Protein AF-A0AAW1IIR1-F1 (afdb_monomer_lite)

Secondary structure (DSSP, 8-state):
--EEEGGG-TTEEEEEEEETTEEEEEEEEE-SSS-EEEEEEE-TTTSEEEETTEEE-HHHHHHHHHHS-PPTTEEEEE-TTS-EEEEETTEE----TT----GGGGT---TT-HHHHHHHHHHHHHHHHHHHHHHHHHHHHHHHHHHHHHHHHHHHHHHHHHHHHHHHHHHHHHHHHHHHHHHHHHHHHHHHHHHHHHHHHHHHHHHHHHHHHHHHHHHHHHHHHHHHHHHHHHHHHHHHHHHHHHHHHHHHHHHHHHHHHHHHHHHHHHHHHHHHHHHHHHHHHHHHHHHHHHHHHHHHHHHHHHHHGGGS--

Foldseek 3Di:
DAEAELQVVQQWWWKWDQDPNDTKIWIWGDDDQPDTHTPDIDDQVVYWYHQQNDTQHPVNVVVVVVVPPDDPQKIWIAGSQQFIAIQGPPGGDDGPPPRRDDCVVVVDDDPPDPVVVVVVVVVVVVVVVVVVVVVVVVVVVVVVVVVVVVVVVVVVVVVVVVVVVVVVVVVVVVVVVVVVVVVVVVVVVVVVVVVVVVVVVVVVVVVVVVVVVVVVVVVVVVVVVVVVVVVVVVVVVVVVVVVVVVVVVVVVVVVVVVVVVVVVVVVVVVVVVVVVVVVVVVVVVVVVVVVVVVVVVVVVVVVVVVVVVVVPDD

Organism: Saponaria officinalis (NCBI:txid3572)

Radius of gyration: 105.87 Å; chains: 1; bounding box: 205×53×266 Å

Structure (mmCIF, N/CA/C/O backbone):
data_AF-A0AAW1IIR1-F1
#
_entry.id   AF-A0AAW1IIR1-F1
#
loop_
_atom_site.group_PDB
_atom_site.id
_atom_site.type_symbol
_atom_site.label_atom_id
_atom_site.label_alt_id
_atom_site.label_comp_id
_atom_site.label_asym_id
_atom_site.label_entity_id
_atom_site.label_seq_id
_atom_site.pdbx_PDB_ins_code
_atom_site.Cartn_x
_atom_site.Cartn_y
_atom_site.Cartn_z
_atom_site.occupancy
_atom_site.B_iso_or_equiv
_atom_site.auth_seq_id
_atom_site.auth_comp_id
_atom_site.auth_asym_id
_atom_site.auth_atom_id
_atom_site.pdbx_PDB_model_num
ATOM 1 N N . MET A 1 1 ? -76.678 -38.747 106.255 1.00 73.38 1 MET A N 1
ATOM 2 C CA . MET A 1 1 ? -75.651 -37.736 105.967 1.00 73.38 1 MET A CA 1
ATOM 3 C C . MET A 1 1 ? -76.345 -36.568 105.307 1.00 73.38 1 MET A C 1
ATOM 5 O O . MET A 1 1 ? -76.784 -36.700 104.170 1.00 73.38 1 MET A O 1
ATOM 9 N N . VAL A 1 2 ? -76.564 -35.497 106.061 1.00 81.19 2 VAL A N 1
ATOM 10 C CA . VAL A 1 2 ? -77.221 -34.283 105.568 1.00 81.19 2 VAL A CA 1
ATOM 11 C C . VAL A 1 2 ? -76.141 -33.310 105.091 1.00 81.19 2 VAL A C 1
ATOM 13 O O . VAL A 1 2 ? -75.069 -33.240 105.689 1.00 81.19 2 VAL A O 1
ATOM 16 N N . VAL A 1 3 ? -76.389 -32.603 103.989 1.00 82.44 3 VAL A N 1
ATOM 17 C CA . VAL A 1 3 ? -75.506 -31.545 103.477 1.00 82.44 3 VAL A CA 1
ATOM 18 C C . VAL A 1 3 ? -76.192 -30.209 103.720 1.00 82.44 3 VAL A C 1
ATOM 20 O O . VAL A 1 3 ? -77.368 -30.061 103.397 1.00 82.44 3 VAL A O 1
ATOM 23 N N . TYR A 1 4 ? -75.465 -29.261 104.297 1.00 78.75 4 TYR A N 1
ATOM 24 C CA . TYR A 1 4 ? -75.960 -27.934 104.632 1.00 78.75 4 TYR A CA 1
ATOM 25 C C . TYR A 1 4 ? -75.153 -26.881 103.887 1.00 78.75 4 TYR A C 1
ATOM 27 O O . TYR A 1 4 ? -73.972 -26.713 104.180 1.00 78.75 4 TYR A O 1
ATOM 35 N N . ASN A 1 5 ? -75.783 -26.165 102.961 1.00 81.94 5 ASN A N 1
ATOM 36 C CA . ASN A 1 5 ? -75.164 -25.047 102.254 1.00 81.94 5 ASN A CA 1
ATOM 37 C C . ASN A 1 5 ? -75.525 -23.746 102.974 1.00 81.94 5 ASN A C 1
ATOM 39 O O . ASN A 1 5 ? -76.677 -23.317 102.935 1.00 81.94 5 ASN A O 1
ATOM 43 N N . LEU A 1 6 ? -74.568 -23.117 103.660 1.00 76.06 6 LEU A N 1
ATOM 44 C CA . LEU A 1 6 ? -74.842 -21.851 104.352 1.00 76.06 6 LEU A CA 1
ATOM 45 C C . LEU A 1 6 ? -75.095 -20.700 103.372 1.00 76.06 6 LEU A C 1
ATOM 47 O O . LEU A 1 6 ? -75.817 -19.771 103.714 1.00 76.06 6 LEU A O 1
ATOM 51 N N . ASP A 1 7 ? -74.543 -20.765 102.161 1.00 75.50 7 ASP A N 1
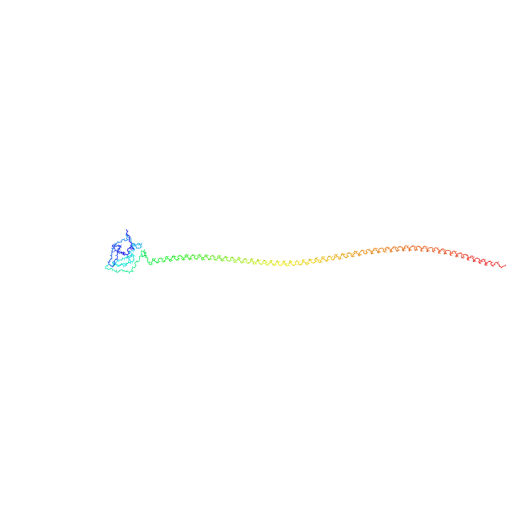ATOM 52 C CA . ASP A 1 7 ? -74.763 -19.779 101.099 1.00 75.50 7 ASP A CA 1
ATOM 53 C C . ASP A 1 7 ? -76.204 -19.762 100.563 1.00 75.50 7 ASP A C 1
ATOM 55 O O . ASP A 1 7 ? -76.665 -18.725 100.090 1.00 75.50 7 ASP A O 1
ATOM 59 N N . GLU A 1 8 ? -76.952 -20.858 100.713 1.00 79.62 8 GLU A N 1
ATOM 60 C CA . GLU A 1 8 ? -78.385 -20.912 100.385 1.00 79.62 8 GLU A CA 1
ATOM 61 C C . GLU A 1 8 ? -79.261 -20.300 101.496 1.00 79.62 8 GLU A C 1
ATOM 63 O O . GLU A 1 8 ? -80.425 -19.970 101.267 1.00 79.62 8 GLU A O 1
ATOM 68 N N . THR A 1 9 ? -78.707 -20.119 102.700 1.00 76.69 9 THR A N 1
ATOM 69 C CA . THR A 1 9 ? -79.402 -19.576 103.876 1.00 76.69 9 THR A CA 1
ATOM 70 C C . THR A 1 9 ? -78.529 -18.533 104.592 1.00 76.69 9 THR A C 1
ATOM 72 O O . THR A 1 9 ? -78.028 -18.797 105.688 1.00 76.69 9 THR A O 1
ATOM 75 N N . PRO A 1 10 ? -78.334 -17.338 104.005 1.00 70.25 10 PRO A N 1
ATOM 76 C CA . PRO A 1 10 ? -77.346 -16.356 104.467 1.00 70.25 10 PRO A CA 1
ATOM 77 C C . PRO A 1 10 ? -77.616 -15.792 105.869 1.00 70.25 10 PRO A C 1
ATOM 79 O O . PRO A 1 10 ? -76.704 -15.290 106.525 1.00 70.25 10 PRO A O 1
ATOM 82 N N . ASP A 1 11 ? -78.853 -15.904 106.342 1.00 73.06 11 ASP A N 1
ATOM 83 C CA . ASP A 1 11 ? -79.289 -15.447 107.664 1.00 73.06 11 ASP A CA 1
ATOM 84 C C . ASP A 1 11 ? -79.112 -16.517 108.760 1.00 73.06 11 ASP A C 1
ATOM 86 O O . ASP A 1 11 ? -79.406 -16.286 109.936 1.00 73.06 11 ASP A O 1
ATOM 90 N N . VAL A 1 12 ? -78.636 -17.710 108.385 1.00 78.62 12 VAL A N 1
ATOM 91 C CA . VAL A 1 12 ? -78.307 -18.786 109.320 1.00 78.62 12 VAL A CA 1
ATOM 92 C C . VAL A 1 12 ? -76.858 -18.648 109.753 1.00 78.62 12 VAL A C 1
ATOM 94 O O . VAL A 1 12 ? -75.929 -18.588 108.947 1.00 78.62 12 VAL A O 1
ATOM 97 N N . PHE A 1 13 ? -76.668 -18.658 111.064 1.00 78.44 13 PHE A N 1
ATOM 98 C CA . PHE A 1 13 ? -75.362 -18.638 111.687 1.00 78.44 13 PHE A CA 1
ATOM 99 C C . PHE A 1 13 ? -75.029 -20.009 112.239 1.00 78.44 13 PHE A C 1
ATOM 101 O O . PHE A 1 13 ? -75.888 -20.688 112.803 1.00 78.44 13 PHE A O 1
ATOM 108 N N . ILE A 1 14 ? -73.759 -20.378 112.148 1.00 79.00 14 ILE A N 1
ATOM 109 C CA . ILE A 1 14 ? -73.226 -21.547 112.827 1.00 79.00 14 ILE A CA 1
ATOM 110 C C . ILE A 1 14 ? -72.405 -21.112 114.035 1.00 79.00 14 ILE A C 1
ATOM 112 O O . ILE A 1 14 ? -71.596 -20.186 113.954 1.00 79.00 14 ILE A O 1
ATOM 116 N N . THR A 1 15 ? -72.608 -21.789 115.161 1.00 76.81 15 THR A N 1
ATOM 117 C CA . THR A 1 15 ? -71.782 -21.625 116.355 1.00 76.81 15 THR A CA 1
ATOM 118 C C . THR A 1 15 ? -71.252 -22.973 116.830 1.00 76.81 15 THR A C 1
ATOM 120 O O . THR A 1 15 ? -72.019 -23.929 116.951 1.00 76.81 15 THR A O 1
ATOM 123 N N . PRO A 1 16 ? -69.956 -23.083 117.154 1.00 76.44 16 PRO A N 1
ATOM 124 C CA . PRO A 1 16 ? -69.454 -24.200 117.939 1.00 76.44 16 PRO A CA 1
ATOM 125 C C . PRO A 1 16 ? -69.940 -24.088 119.390 1.00 76.44 16 PRO A C 1
ATOM 127 O O . PRO A 1 16 ? -69.952 -23.008 119.982 1.00 76.44 16 PRO A O 1
ATOM 130 N N . ILE A 1 17 ? -70.301 -25.218 119.982 1.00 72.06 17 ILE A N 1
ATOM 131 C CA . ILE A 1 17 ? -70.654 -25.356 121.392 1.00 72.06 17 ILE A CA 1
ATOM 132 C C . ILE A 1 17 ? -69.886 -26.546 121.952 1.00 72.06 17 ILE A C 1
ATOM 134 O O . ILE A 1 17 ? -69.915 -27.637 121.388 1.00 72.06 17 ILE A O 1
ATOM 138 N N . TYR A 1 18 ? -69.194 -26.340 123.070 1.00 73.12 18 TYR A N 1
ATOM 139 C CA . TYR A 1 18 ? -68.451 -27.402 123.740 1.00 73.12 18 TYR A CA 1
ATOM 140 C C . TYR A 1 18 ? -69.280 -27.979 124.890 1.00 73.12 18 TYR A C 1
ATOM 142 O O . TYR A 1 18 ? -69.490 -27.318 125.909 1.00 73.12 18 TYR A O 1
ATOM 150 N N . MET A 1 19 ? -69.778 -29.202 124.721 1.00 72.12 19 MET A N 1
ATOM 151 C CA . MET A 1 19 ? -70.584 -29.921 125.712 1.00 72.12 19 MET A CA 1
ATOM 152 C C . MET A 1 19 ? -70.119 -31.374 125.796 1.00 72.12 19 MET A C 1
ATOM 154 O O . MET A 1 19 ? -69.759 -31.969 124.789 1.00 72.12 19 MET A O 1
ATOM 158 N N . ASN A 1 20 ? -70.124 -31.960 126.998 1.00 76.62 20 ASN A N 1
ATOM 159 C CA . ASN A 1 20 ? -69.740 -33.363 127.228 1.00 76.62 20 ASN A CA 1
ATOM 160 C C . ASN A 1 20 ? -68.370 -33.753 126.634 1.00 76.62 20 ASN A C 1
ATOM 162 O O . ASN A 1 20 ? -68.203 -34.853 126.119 1.00 76.62 20 ASN A O 1
ATOM 166 N N . ASN A 1 21 ? -67.383 -32.855 126.727 1.00 76.69 21 ASN A N 1
ATOM 167 C CA . ASN A 1 21 ? -66.041 -33.026 126.157 1.00 76.69 21 ASN A CA 1
ATOM 168 C C . ASN A 1 21 ? -65.966 -33.109 124.618 1.00 76.69 21 ASN A C 1
ATOM 170 O O . ASN A 1 21 ? -64.926 -33.480 124.074 1.00 76.69 21 ASN A O 1
ATOM 174 N N . GLU A 1 22 ? -67.022 -32.711 123.906 1.00 74.50 22 GLU A N 1
ATOM 175 C CA . GLU A 1 22 ? -67.054 -32.685 122.445 1.00 74.50 22 GLU A CA 1
ATOM 176 C C . GLU A 1 22 ? -67.580 -31.348 121.898 1.00 74.50 22 GLU A C 1
ATOM 178 O O . GLU A 1 22 ? -68.341 -30.630 122.551 1.00 74.50 22 GLU A O 1
ATOM 183 N N . PHE A 1 23 ? -67.163 -31.007 120.673 1.00 72.00 23 PHE A N 1
ATOM 184 C CA . PHE A 1 23 ? -67.728 -29.884 119.925 1.00 72.00 23 PHE A CA 1
ATOM 185 C C . PHE A 1 23 ? -68.967 -30.332 119.157 1.00 72.00 23 PHE A C 1
ATOM 187 O O . PHE A 1 23 ? -68.874 -31.168 118.259 1.00 72.00 23 PHE A O 1
ATOM 194 N N . VAL A 1 24 ? -70.095 -29.706 119.470 1.00 74.38 24 VAL A N 1
ATOM 195 C CA . VAL A 1 24 ? -71.348 -29.785 118.721 1.00 74.38 24 VAL A CA 1
ATOM 196 C C . VAL A 1 24 ? -71.568 -28.440 118.045 1.00 74.38 24 VAL A C 1
ATOM 198 O O . VAL A 1 24 ? -71.294 -27.401 118.641 1.00 74.38 24 VAL A O 1
ATOM 201 N N . TYR A 1 25 ? -72.048 -28.432 116.806 1.00 78.69 25 TYR A N 1
ATOM 202 C CA . TYR A 1 25 ? -72.302 -27.186 116.091 1.00 78.69 25 TYR A CA 1
ATOM 203 C C . TYR A 1 25 ? -73.793 -26.913 116.086 1.00 78.69 25 TYR A C 1
ATOM 205 O O . TYR A 1 25 ? -74.587 -27.782 115.745 1.00 78.69 25 TYR A O 1
ATOM 213 N N . GLU A 1 26 ? -74.194 -25.717 116.479 1.00 78.69 26 GLU A N 1
ATOM 214 C CA . GLU A 1 26 ? -75.587 -25.302 116.401 1.00 78.69 26 GLU A CA 1
ATOM 215 C C . GLU A 1 26 ? -75.771 -24.326 115.250 1.00 78.69 26 GLU A C 1
ATOM 217 O O . GLU A 1 26 ? -74.960 -23.425 115.040 1.00 78.69 26 GLU A O 1
ATOM 222 N N . MET A 1 27 ? -76.866 -24.516 114.522 1.00 79.81 27 MET A N 1
ATOM 223 C CA . MET A 1 27 ? -77.382 -23.543 113.580 1.00 79.81 27 MET A CA 1
ATOM 224 C C . MET A 1 27 ? -78.453 -22.718 114.272 1.00 79.81 27 MET A C 1
ATOM 226 O O . MET A 1 27 ? -79.415 -23.253 114.842 1.00 79.81 27 MET A O 1
ATOM 230 N N . ALA A 1 28 ? -78.290 -21.407 114.207 1.00 76.88 28 ALA A N 1
ATOM 231 C CA . ALA A 1 28 ? -79.215 -20.461 114.788 1.00 76.88 28 ALA A CA 1
ATOM 232 C C . ALA A 1 28 ? -79.591 -19.391 113.773 1.00 76.88 28 ALA A C 1
ATOM 234 O O . ALA A 1 28 ? -78.767 -18.939 112.981 1.00 76.88 28 ALA A O 1
ATOM 235 N N . PHE A 1 29 ? -80.847 -18.976 113.845 1.00 78.25 29 PHE A N 1
ATOM 236 C CA . PHE A 1 29 ? -81.287 -17.730 113.252 1.00 78.25 29 PHE A CA 1
ATOM 237 C C . PHE A 1 29 ? -81.116 -16.632 114.297 1.00 78.25 29 PHE A C 1
ATOM 239 O O . PHE A 1 29 ? -81.512 -16.812 115.455 1.00 78.25 29 PHE A O 1
ATOM 246 N N . VAL A 1 30 ? -80.522 -15.513 113.901 1.00 70.00 30 VAL A N 1
ATOM 247 C CA . VAL A 1 30 ? -80.339 -14.355 114.778 1.00 70.00 30 VAL A CA 1
ATOM 248 C C . VAL A 1 30 ? -81.256 -13.246 114.271 1.00 70.00 30 VAL A C 1
ATOM 250 O O . VAL A 1 30 ? -80.932 -12.564 113.305 1.00 70.00 30 VAL A O 1
ATOM 253 N N . GLU A 1 31 ? -82.418 -13.081 114.910 1.00 67.12 31 GLU A N 1
ATOM 254 C CA . GLU A 1 31 ? -83.433 -12.085 114.536 1.00 67.12 31 GLU A CA 1
ATOM 255 C C . GLU A 1 31 ? -83.417 -10.908 115.522 1.00 67.12 31 GLU A C 1
ATOM 257 O O . GLU A 1 31 ? -84.278 -10.762 116.386 1.00 67.12 31 GLU A O 1
ATOM 262 N N . GLY A 1 32 ? -82.393 -10.060 115.431 1.00 62.22 32 GLY A N 1
ATOM 263 C CA . GLY A 1 32 ? -82.211 -8.929 116.347 1.00 62.22 32 GLY A CA 1
ATOM 264 C C . GLY A 1 32 ? -81.484 -9.288 117.650 1.00 62.22 32 GLY A C 1
ATOM 265 O O . GLY A 1 32 ? -80.886 -10.353 117.780 1.00 62.22 32 GLY A O 1
ATOM 266 N N . GLU A 1 33 ? -81.475 -8.352 118.604 1.00 58.19 33 GLU A N 1
ATOM 267 C CA . GLU A 1 33 ? -80.540 -8.372 119.743 1.00 58.19 33 GLU A CA 1
ATOM 268 C C . GLU A 1 33 ? -80.867 -9.412 120.828 1.00 58.19 33 GLU A C 1
ATOM 270 O O . GLU A 1 33 ? -79.968 -9.796 121.559 1.00 58.19 33 GLU A O 1
ATOM 275 N N . GLU A 1 34 ? -82.102 -9.912 120.940 1.00 58.69 34 GLU A N 1
ATOM 276 C CA . GLU A 1 34 ? -82.482 -10.855 122.016 1.00 58.69 34 GLU A CA 1
ATOM 277 C C . GLU A 1 34 ? -83.152 -12.146 121.516 1.00 58.69 34 GLU A C 1
ATOM 279 O O . GLU A 1 34 ? -83.364 -13.077 122.294 1.00 58.69 34 GLU A O 1
ATOM 284 N N . ASN A 1 35 ? -83.420 -12.257 120.210 1.00 64.25 35 ASN A N 1
ATOM 285 C CA . ASN A 1 35 ? -84.095 -13.412 119.618 1.00 64.25 35 ASN A CA 1
ATOM 286 C C . ASN A 1 35 ? -83.112 -14.284 118.833 1.00 64.25 35 ASN A C 1
ATOM 288 O O . ASN A 1 35 ? -83.011 -14.223 117.607 1.00 64.25 35 ASN A O 1
ATOM 292 N N . ILE A 1 36 ? -82.403 -15.143 119.565 1.00 71.12 36 ILE A N 1
ATOM 293 C CA . ILE A 1 36 ? -81.624 -16.232 118.971 1.00 71.12 36 ILE A CA 1
ATOM 294 C C . ILE A 1 36 ? -82.507 -17.470 118.939 1.00 71.12 36 ILE A C 1
ATOM 296 O O . ILE A 1 36 ? -82.714 -18.142 119.954 1.00 71.12 36 ILE A O 1
ATOM 300 N N . LYS A 1 37 ? -83.021 -17.790 117.754 1.00 75.75 37 LYS A N 1
ATOM 301 C CA . LYS A 1 37 ? -83.810 -18.998 117.550 1.00 75.75 37 LYS A CA 1
ATOM 302 C C . LYS A 1 37 ? -82.876 -20.125 117.142 1.00 75.75 37 LYS A C 1
ATOM 304 O O . LYS A 1 37 ? -82.375 -20.162 116.019 1.00 75.75 37 LYS A O 1
ATOM 309 N N . ARG A 1 38 ? -82.646 -21.063 118.061 1.00 74.69 38 ARG A N 1
ATOM 310 C CA . ARG A 1 38 ? -81.927 -22.301 117.743 1.00 74.69 38 ARG A CA 1
ATOM 311 C C . ARG A 1 38 ? -82.777 -23.109 116.776 1.00 74.69 38 ARG A C 1
ATOM 313 O O . ARG A 1 38 ? -83.896 -23.496 117.108 1.00 74.69 38 ARG A O 1
ATOM 320 N N . ILE A 1 39 ? -82.252 -23.316 115.576 1.00 75.62 39 ILE A N 1
ATOM 321 C CA . ILE A 1 39 ? -82.948 -24.065 114.533 1.00 75.62 39 ILE A CA 1
ATOM 322 C C . ILE A 1 39 ? -82.645 -25.549 114.718 1.00 75.62 39 ILE A C 1
ATOM 324 O O . ILE A 1 39 ? -83.556 -26.376 114.712 1.00 75.62 39 ILE A O 1
ATOM 328 N N . ARG A 1 40 ? -81.360 -25.894 114.875 1.00 73.81 40 ARG A N 1
ATOM 329 C CA . ARG A 1 40 ? -80.915 -27.290 114.905 1.00 73.81 40 ARG A CA 1
ATOM 330 C C . ARG A 1 40 ? -79.513 -27.444 115.482 1.00 73.81 40 ARG A C 1
ATOM 332 O O . ARG A 1 40 ? -78.664 -26.581 115.277 1.00 73.81 40 ARG A O 1
ATOM 339 N N . SER A 1 41 ? -79.244 -28.581 116.114 1.00 73.19 41 SER A N 1
ATOM 340 C CA . SER A 1 41 ? -77.879 -29.079 116.293 1.00 73.19 41 SER A CA 1
ATOM 341 C C . SER A 1 41 ? -77.444 -29.866 115.051 1.00 73.19 41 SER A C 1
ATOM 343 O O . SER A 1 41 ? -78.237 -30.585 114.445 1.00 73.19 41 SER A O 1
ATOM 345 N N . THR A 1 42 ? -76.186 -29.700 114.658 1.00 70.75 42 THR A N 1
ATOM 346 C CA . THR A 1 42 ? -75.534 -30.362 113.525 1.00 70.75 42 THR A CA 1
ATOM 347 C C . THR A 1 42 ? -74.259 -31.040 114.020 1.00 70.75 42 THR A C 1
ATOM 349 O O . THR A 1 42 ? -73.410 -30.404 114.652 1.00 70.75 42 THR A O 1
ATOM 352 N N . ASP A 1 43 ? -74.111 -32.333 113.727 1.00 77.38 43 ASP A N 1
ATOM 353 C CA . ASP A 1 43 ? -72.875 -33.071 113.996 1.00 77.38 43 ASP A CA 1
ATOM 354 C C . ASP A 1 43 ? -72.044 -33.151 112.711 1.00 77.38 43 ASP A C 1
ATOM 356 O O . ASP A 1 43 ? -72.357 -33.901 111.786 1.00 77.38 43 ASP A O 1
ATOM 360 N N . LEU A 1 44 ? -70.955 -32.380 112.658 1.00 73.75 44 LEU A N 1
ATOM 361 C CA . LEU A 1 44 ? -70.061 -32.308 111.496 1.00 73.75 44 LEU A CA 1
ATOM 362 C C . LEU A 1 44 ? -69.188 -33.561 111.298 1.00 73.75 44 LEU A C 1
ATOM 364 O O . LEU A 1 44 ? -68.353 -33.588 110.396 1.00 73.75 44 LEU A O 1
ATOM 368 N N . ARG A 1 45 ? -69.350 -34.599 112.130 1.00 73.00 45 ARG A N 1
ATOM 369 C CA . ARG A 1 45 ? -68.797 -35.940 111.877 1.00 73.00 45 ARG A CA 1
ATOM 370 C C . ARG A 1 45 ? -69.677 -36.751 110.930 1.00 73.00 45 ARG A C 1
ATOM 372 O O . ARG A 1 45 ? -69.167 -37.601 110.207 1.00 73.00 45 ARG A O 1
ATOM 379 N N . THR A 1 46 ? -70.988 -36.512 110.954 1.00 77.56 46 THR A N 1
ATOM 380 C CA . THR A 1 46 ? -71.982 -37.262 110.168 1.00 77.56 46 THR A CA 1
ATOM 381 C C . THR A 1 46 ? -72.645 -36.432 109.074 1.00 77.56 46 THR A C 1
ATOM 383 O O . THR A 1 46 ? -73.190 -37.006 108.127 1.00 77.56 46 THR A O 1
ATOM 386 N N . ASP A 1 47 ? -72.594 -35.106 109.193 1.00 82.56 47 ASP A N 1
ATOM 387 C CA . ASP A 1 47 ? -73.154 -34.140 108.252 1.00 82.56 47 ASP A CA 1
ATOM 388 C C . ASP A 1 47 ? -72.058 -33.272 107.617 1.00 82.56 47 ASP A C 1
ATOM 390 O O . ASP A 1 47 ? -70.976 -33.101 108.179 1.00 82.56 47 ASP A O 1
ATOM 394 N N . LYS A 1 48 ? -72.341 -32.709 106.437 1.00 83.69 48 LYS A N 1
ATOM 395 C CA . LYS A 1 48 ? -71.436 -31.796 105.726 1.00 83.69 48 LYS A CA 1
ATOM 396 C C . LYS A 1 48 ? -71.919 -30.363 105.826 1.00 83.69 48 LYS A C 1
ATOM 398 O O . LYS A 1 48 ? -73.076 -30.085 105.523 1.00 83.69 48 LYS A O 1
ATOM 403 N N . LEU A 1 49 ? -71.007 -29.459 106.162 1.00 80.88 49 LEU A N 1
ATOM 404 C CA . LEU A 1 49 ? -71.209 -28.024 106.024 1.00 80.88 49 LEU A CA 1
ATOM 405 C C . LEU A 1 49 ? -70.508 -27.546 104.757 1.00 80.88 49 LEU A C 1
ATOM 407 O O . LEU A 1 49 ? -69.305 -27.738 104.609 1.00 80.88 49 LEU A O 1
ATOM 411 N N . MET A 1 50 ? -71.256 -26.922 103.864 1.00 82.06 50 MET A N 1
ATOM 412 C CA . MET A 1 50 ? -70.775 -26.335 102.626 1.00 82.06 50 MET A CA 1
ATOM 413 C C . MET A 1 50 ? -70.934 -24.819 102.709 1.00 82.06 50 MET A C 1
ATOM 415 O O . MET A 1 50 ? -71.946 -24.312 103.196 1.00 82.06 50 MET A O 1
ATOM 419 N N . ILE A 1 51 ? -69.922 -24.098 102.243 1.00 78.25 51 ILE A N 1
ATOM 420 C CA . ILE A 1 51 ? -69.959 -22.645 102.090 1.00 78.25 51 ILE A CA 1
ATOM 421 C C . ILE A 1 51 ? -69.417 -22.339 100.703 1.00 78.25 51 ILE A C 1
ATOM 423 O O . ILE A 1 51 ? -68.255 -22.643 100.429 1.00 78.25 51 ILE A O 1
ATOM 427 N N . TYR A 1 52 ? -70.256 -21.786 99.825 1.00 75.94 52 TYR A N 1
ATOM 428 C CA . TYR A 1 52 ? -69.886 -21.449 98.443 1.00 75.94 52 TYR A CA 1
ATOM 429 C C . TYR A 1 52 ? -69.211 -22.622 97.702 1.00 75.94 52 TYR A C 1
ATOM 431 O O . TYR A 1 52 ? -68.194 -22.462 97.031 1.00 75.94 52 TYR A O 1
ATOM 439 N N . GLY A 1 53 ? -69.754 -23.834 97.864 1.00 75.62 53 GLY A N 1
ATOM 440 C CA . GLY A 1 53 ? -69.251 -25.052 97.214 1.00 75.62 53 GLY A CA 1
ATOM 441 C C . GLY A 1 53 ? -68.018 -25.702 97.860 1.00 75.62 53 GLY A C 1
ATOM 442 O O . GLY A 1 53 ? -67.638 -26.799 97.449 1.00 75.62 53 GLY A O 1
ATOM 443 N N . SER A 1 54 ? -67.433 -25.100 98.901 1.00 79.56 54 SER A N 1
ATOM 444 C CA . SER A 1 54 ? -66.320 -25.676 99.668 1.00 79.56 54 SER A CA 1
ATOM 445 C C . SER A 1 54 ? -66.807 -26.347 100.957 1.00 79.56 54 SER A C 1
ATOM 447 O O . SER A 1 54 ? -67.586 -25.771 101.715 1.00 79.56 54 SER A O 1
ATOM 449 N N . GLU A 1 55 ? -66.331 -27.568 101.230 1.00 82.44 55 GLU A N 1
ATOM 450 C CA . GLU A 1 55 ? -66.664 -28.321 102.450 1.00 82.44 55 GLU A CA 1
ATOM 451 C C . GLU A 1 55 ? -65.845 -27.830 103.651 1.00 82.44 55 GLU A C 1
ATOM 453 O O . GLU A 1 55 ? -64.616 -27.940 103.677 1.00 82.44 55 GLU A O 1
ATOM 458 N N . VAL A 1 56 ? -66.533 -27.352 104.687 1.00 78.81 56 VAL A N 1
ATOM 459 C CA . VAL A 1 56 ? -65.932 -26.903 105.942 1.00 78.81 56 VAL A CA 1
ATOM 460 C C . VAL A 1 56 ? -65.889 -28.061 106.933 1.00 78.81 56 VAL A C 1
ATOM 462 O O . VAL A 1 56 ? -66.903 -28.497 107.479 1.00 78.81 56 VAL A O 1
ATOM 465 N N . LYS A 1 57 ? -64.679 -28.561 107.191 1.00 80.06 57 LYS A N 1
ATOM 466 C CA . LYS A 1 57 ? -64.455 -29.708 108.081 1.00 80.06 57 LYS A CA 1
ATOM 467 C C . LYS A 1 57 ? -64.516 -29.308 109.557 1.00 80.06 57 LYS A C 1
ATOM 469 O O . LYS A 1 57 ? -64.103 -28.214 109.934 1.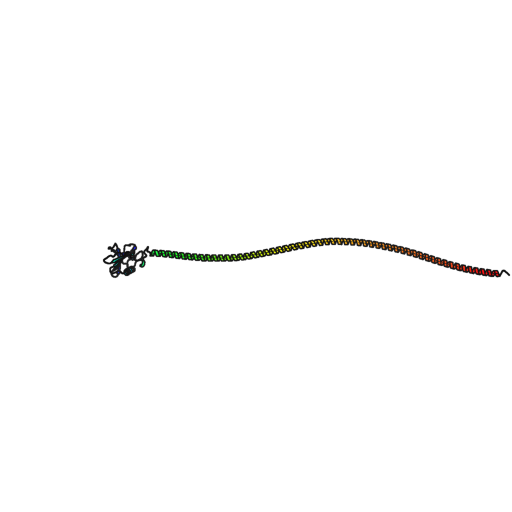00 80.06 57 LYS A O 1
ATOM 474 N N . GLN A 1 58 ? -64.897 -30.240 110.432 1.00 74.88 58 GLN A N 1
ATOM 475 C CA . GLN A 1 58 ? -64.883 -30.034 111.890 1.00 74.88 58 GLN A CA 1
ATOM 476 C C . GLN A 1 58 ? -63.531 -29.505 112.407 1.00 74.88 58 GLN A C 1
ATOM 478 O O . GLN A 1 58 ? -63.483 -28.596 113.233 1.00 74.88 58 GLN A O 1
ATOM 483 N N . SER A 1 59 ? -62.417 -30.038 111.897 1.00 75.44 59 SER A N 1
ATOM 484 C CA . SER A 1 59 ? -61.067 -29.608 112.284 1.00 75.44 59 SER A CA 1
ATOM 485 C C . SER A 1 59 ? -60.795 -28.130 111.988 1.00 75.44 59 SER A C 1
ATOM 487 O O . SER A 1 59 ? -60.067 -27.478 112.735 1.00 75.44 59 SER A O 1
ATOM 489 N N . MET A 1 60 ? -61.405 -27.586 110.934 1.00 72.56 60 MET A N 1
ATOM 490 C CA . MET A 1 60 ? -61.291 -26.181 110.549 1.00 72.56 60 MET A CA 1
ATOM 491 C C . MET A 1 60 ? -62.036 -25.275 111.533 1.00 72.56 60 MET A C 1
ATOM 493 O O . MET A 1 60 ? -61.467 -24.306 112.031 1.00 72.56 60 MET A O 1
ATOM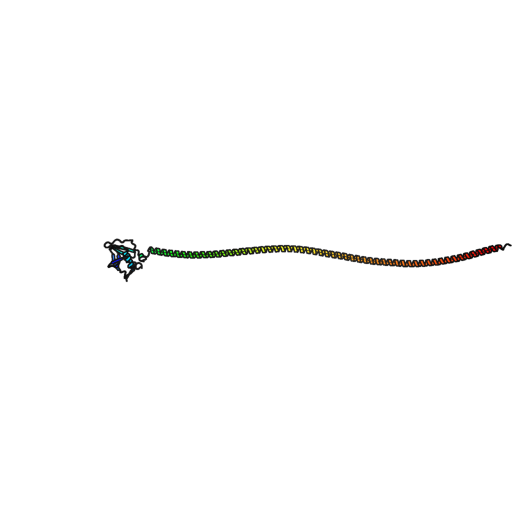 497 N N . LEU A 1 61 ? -63.267 -25.635 111.901 1.00 70.50 61 LEU A N 1
ATOM 498 C CA . LEU A 1 61 ? -64.051 -24.860 112.867 1.00 70.50 61 LEU A CA 1
ATOM 499 C C . LEU A 1 61 ? -63.566 -25.031 114.314 1.00 70.50 61 LEU A C 1
ATOM 501 O O . LEU A 1 61 ? -63.737 -24.132 115.132 1.00 70.50 61 LEU A O 1
ATOM 505 N N . LYS A 1 62 ? -62.921 -26.156 114.643 1.00 69.69 62 LYS A N 1
ATOM 506 C CA . LYS A 1 62 ? -62.210 -26.312 115.919 1.00 69.69 62 LYS A CA 1
ATOM 507 C C . LYS A 1 62 ? -61.061 -25.306 116.032 1.00 69.69 62 LYS A C 1
ATOM 509 O O . LYS A 1 62 ? -60.977 -24.604 117.035 1.00 69.69 62 LYS A O 1
ATOM 514 N N . ARG A 1 63 ? -60.231 -25.176 114.987 1.00 68.00 63 ARG A N 1
ATOM 515 C CA . ARG A 1 63 ? -59.168 -24.155 114.944 1.00 68.00 63 ARG A CA 1
ATOM 516 C C . ARG A 1 63 ? -59.738 -22.748 115.079 1.00 68.00 63 ARG A C 1
ATOM 518 O O . ARG A 1 63 ? -59.125 -21.924 115.745 1.00 68.00 63 ARG A O 1
ATOM 525 N N . LEU A 1 64 ? -60.907 -22.484 114.492 1.00 65.06 64 LEU A N 1
ATOM 526 C CA . LEU A 1 64 ? -61.608 -21.213 114.661 1.00 65.06 64 LEU A CA 1
ATOM 527 C C . LEU A 1 64 ? -61.952 -20.947 116.133 1.00 65.06 64 LEU A C 1
ATOM 529 O O . LEU A 1 64 ? -61.583 -19.903 116.660 1.00 65.06 64 LEU A O 1
ATOM 533 N N . TYR A 1 65 ? -62.601 -21.901 116.803 1.00 65.31 65 TYR A N 1
ATOM 534 C CA . TYR A 1 65 ? -62.938 -21.774 118.222 1.00 65.31 65 TYR A CA 1
ATOM 535 C C . TYR A 1 65 ? -61.699 -21.556 119.103 1.00 65.31 65 TYR A C 1
ATOM 537 O O . TYR A 1 65 ? -61.723 -20.705 119.981 1.00 65.31 65 TYR A O 1
ATOM 545 N N . GLU A 1 66 ? -60.612 -22.289 118.850 1.00 64.62 66 GLU A N 1
ATOM 546 C CA . GLU A 1 66 ? -59.349 -22.164 119.595 1.00 64.62 66 GLU A CA 1
ATOM 547 C C . GLU A 1 66 ? -58.609 -20.844 119.317 1.00 64.62 66 GLU A C 1
ATOM 549 O O . GLU A 1 66 ? -57.930 -20.322 120.199 1.00 64.62 66 GLU A O 1
ATOM 554 N N . SER A 1 67 ? -58.734 -20.296 118.104 1.00 58.31 67 SER A N 1
ATOM 555 C CA . SER A 1 67 ? -58.081 -19.036 117.708 1.00 58.31 67 SER A CA 1
ATOM 556 C C . SER A 1 67 ? -58.804 -17.806 118.254 1.00 58.31 67 SER A C 1
ATOM 558 O O . SER A 1 67 ? -58.213 -16.737 118.402 1.00 58.31 67 SER A O 1
ATOM 560 N N . LEU A 1 68 ? -60.091 -17.946 118.559 1.00 59.97 68 LEU A N 1
ATOM 561 C CA . LEU A 1 68 ? -60.873 -16.920 119.219 1.00 59.97 68 LEU A CA 1
ATOM 562 C C . LEU A 1 68 ? -60.572 -17.040 120.724 1.00 59.97 68 LEU A C 1
ATOM 564 O O . LEU A 1 68 ? -60.887 -18.043 121.357 1.00 59.97 68 LEU A O 1
ATOM 568 N N . ILE A 1 69 ? -59.932 -16.030 121.321 1.00 55.44 69 ILE A N 1
ATOM 569 C CA . ILE A 1 69 ? -59.635 -15.984 122.767 1.00 55.44 69 ILE A CA 1
ATOM 570 C C . ILE A 1 69 ? -60.948 -15.714 123.530 1.00 55.44 69 ILE A C 1
ATOM 572 O O . ILE A 1 69 ? -61.212 -14.619 124.029 1.00 55.44 69 ILE A O 1
ATOM 576 N N . ILE A 1 70 ? -61.833 -16.707 123.546 1.00 60.16 70 ILE A N 1
ATOM 577 C CA . ILE A 1 70 ? -63.199 -16.622 124.058 1.00 60.16 70 ILE A CA 1
ATOM 578 C C . ILE A 1 70 ? -63.158 -16.867 125.571 1.00 60.16 70 ILE A C 1
ATOM 580 O O . ILE A 1 70 ? -62.766 -17.935 126.039 1.00 60.16 70 ILE A O 1
ATOM 584 N N . LYS A 1 71 ? -63.570 -15.873 126.369 1.00 57.38 71 LYS A N 1
ATOM 585 C CA . LYS A 1 71 ? -63.717 -16.039 127.827 1.00 57.38 71 LYS A CA 1
ATOM 586 C C . LYS A 1 71 ? -64.765 -17.120 128.140 1.00 57.38 71 LYS A C 1
ATOM 588 O O . LYS A 1 71 ? -65.735 -17.241 127.384 1.00 57.38 71 LYS A O 1
ATOM 593 N N . PRO A 1 72 ? -64.660 -17.840 129.278 1.00 56.12 72 PRO A N 1
ATOM 594 C CA . PRO A 1 72 ? -65.703 -18.764 129.712 1.00 56.12 72 PRO A CA 1
ATOM 595 C C . PRO A 1 72 ? -67.049 -18.036 129.702 1.00 56.12 72 PRO A C 1
ATOM 597 O O . PRO A 1 72 ? -67.161 -16.982 130.330 1.00 56.12 72 PRO A O 1
ATOM 600 N N . LYS A 1 73 ? -68.045 -18.602 129.001 1.00 60.78 73 LYS A N 1
ATOM 601 C CA . LYS A 1 73 ? -69.406 -18.058 128.790 1.00 60.78 73 LYS A CA 1
ATOM 602 C C . LYS A 1 73 ? -69.608 -17.110 127.589 1.00 60.78 73 LYS A C 1
ATOM 604 O O . LYS A 1 73 ? -70.560 -16.335 127.612 1.00 60.78 73 LYS A O 1
ATOM 609 N N . THR A 1 74 ? -68.776 -17.175 126.548 1.00 65.62 74 THR A N 1
ATOM 610 C CA . THR A 1 74 ? -69.006 -16.453 125.278 1.00 65.62 74 THR A CA 1
ATOM 611 C C . THR A 1 74 ? -69.235 -17.437 124.116 1.00 65.62 74 THR A C 1
ATOM 613 O O . THR A 1 74 ? -68.579 -18.471 124.056 1.00 65.62 74 THR A O 1
ATOM 616 N N . VAL A 1 75 ? -70.180 -17.142 123.221 1.00 68.31 75 VAL A N 1
ATOM 617 C CA . VAL A 1 75 ? -70.615 -17.963 122.075 1.00 68.31 75 VAL A CA 1
ATOM 618 C C . VAL A 1 75 ? -70.494 -17.119 120.806 1.00 68.31 75 VAL A C 1
ATOM 620 O O . VAL A 1 75 ? -70.858 -15.945 120.836 1.00 68.31 75 VAL A O 1
ATOM 623 N N . ILE A 1 76 ? -69.964 -17.676 119.714 1.00 72.06 76 ILE A N 1
ATOM 624 C CA . ILE A 1 76 ? -69.711 -16.933 118.471 1.00 72.06 76 ILE A CA 1
ATOM 625 C C . ILE A 1 76 ? -70.474 -17.562 117.312 1.00 72.06 76 ILE A C 1
ATOM 627 O O . ILE A 1 76 ? -70.277 -18.725 116.985 1.00 72.06 76 ILE A O 1
ATOM 631 N N . PHE A 1 77 ? -71.300 -16.750 116.672 1.00 72.00 77 PHE A N 1
ATOM 632 C CA . PHE A 1 77 ? -72.131 -17.089 115.530 1.00 72.00 77 PHE A CA 1
ATOM 633 C C . PHE A 1 77 ? -71.507 -16.490 114.273 1.00 72.00 77 PHE A C 1
ATOM 635 O O . PHE A 1 77 ? -71.308 -15.279 114.212 1.00 72.00 77 PHE A O 1
ATOM 642 N N . VAL A 1 78 ? -71.214 -17.313 113.269 1.00 72.62 78 VAL A N 1
ATOM 643 C CA . VAL A 1 78 ? -70.652 -16.857 111.987 1.00 72.62 78 VAL A CA 1
ATOM 644 C C . VAL A 1 78 ? -71.543 -17.333 110.842 1.00 72.62 78 VAL A C 1
ATOM 646 O O . VAL A 1 78 ? -72.029 -18.462 110.890 1.00 72.62 78 VAL A O 1
ATOM 649 N N . ASN A 1 79 ? -71.772 -16.503 109.822 1.00 76.00 79 ASN A N 1
ATOM 650 C CA . ASN A 1 79 ? -72.481 -16.905 108.599 1.00 76.00 79 ASN A CA 1
ATOM 651 C C . ASN A 1 79 ? -71.554 -16.965 107.367 1.00 76.00 79 ASN A C 1
ATOM 653 O O . ASN A 1 79 ? -70.377 -16.592 107.412 1.00 76.00 79 ASN A O 1
ATOM 657 N N . CYS A 1 80 ? -72.094 -17.421 106.232 1.00 69.81 80 CYS A N 1
ATOM 658 C CA . CYS A 1 80 ? -71.365 -17.512 104.961 1.00 69.81 80 CYS A CA 1
ATOM 659 C C . CYS A 1 80 ? -70.892 -16.154 104.418 1.00 69.81 80 CYS A C 1
ATOM 661 O O . CYS A 1 80 ? -69.910 -16.104 103.686 1.00 69.81 80 CYS A O 1
ATOM 663 N N . ASN A 1 81 ? -71.537 -15.051 104.810 1.00 67.88 81 ASN A N 1
ATOM 664 C CA . ASN A 1 81 ? -71.211 -13.686 104.380 1.00 67.88 81 ASN A CA 1
ATOM 665 C C . ASN A 1 81 ? -70.205 -12.991 105.300 1.00 67.88 81 ASN A C 1
ATOM 667 O O . ASN A 1 81 ? -70.120 -11.763 105.317 1.00 67.88 81 ASN A O 1
ATOM 671 N N . CYS A 1 82 ? -69.458 -13.772 106.081 1.00 62.56 82 CYS A N 1
ATOM 672 C CA . CYS A 1 82 ? -68.417 -13.281 106.976 1.00 62.56 82 CYS A CA 1
ATOM 673 C C . CYS A 1 82 ? -68.948 -12.403 108.125 1.00 62.56 82 CYS A C 1
ATOM 675 O O . CYS A 1 82 ? -68.148 -11.749 108.792 1.00 62.56 82 CYS A O 1
ATOM 677 N N . ALA A 1 83 ? -70.264 -12.384 108.375 1.00 62.41 83 ALA A N 1
ATOM 678 C CA . ALA A 1 83 ? -70.856 -11.689 109.510 1.00 62.41 83 ALA A CA 1
ATOM 679 C C . ALA A 1 83 ? -70.663 -12.520 110.783 1.00 62.41 83 ALA A C 1
ATOM 681 O O . ALA A 1 83 ? -70.876 -13.734 110.788 1.00 62.41 83 ALA A O 1
ATOM 682 N N . CYS A 1 84 ? -70.264 -11.852 111.865 1.00 65.25 84 CYS A N 1
ATOM 683 C CA . CYS A 1 84 ? -69.908 -12.475 113.134 1.00 65.25 84 CYS A CA 1
ATOM 684 C C . CYS A 1 84 ? -70.675 -11.815 114.291 1.00 65.25 84 CYS A C 1
ATOM 686 O O . CYS A 1 84 ? -70.618 -10.596 114.465 1.00 65.25 84 CYS A O 1
ATOM 688 N N . TYR A 1 85 ? -71.368 -12.618 115.100 1.00 62.75 85 TYR A N 1
ATOM 689 C CA . TYR A 1 85 ? -72.057 -12.185 116.319 1.00 62.75 85 TYR A CA 1
ATOM 690 C C . TYR A 1 85 ? -71.434 -12.868 117.534 1.00 62.75 85 TYR A C 1
ATOM 692 O O . TYR A 1 85 ? -71.195 -14.073 117.527 1.00 62.75 85 TYR A O 1
ATOM 700 N N . VAL A 1 86 ? -71.196 -12.105 118.600 1.00 62.72 86 VAL A N 1
ATOM 701 C CA . VAL A 1 86 ? -70.559 -12.592 119.830 1.00 62.72 86 VAL A CA 1
ATOM 702 C C . VAL A 1 86 ? -71.525 -12.411 120.999 1.00 62.72 86 VAL A C 1
ATOM 704 O O . VAL A 1 86 ? -71.895 -11.293 121.343 1.00 62.72 86 VAL A O 1
ATOM 707 N N . VAL A 1 87 ? -71.928 -13.508 121.633 1.00 60.56 87 VAL A N 1
ATOM 708 C CA . VAL A 1 87 ? -72.927 -13.534 122.709 1.00 60.56 87 VAL A CA 1
ATOM 709 C C . VAL A 1 87 ? -72.265 -13.943 124.019 1.00 60.56 87 VAL A C 1
ATOM 711 O O . VAL A 1 87 ? -71.684 -15.019 124.098 1.00 60.56 87 VAL A O 1
ATOM 714 N N . VAL A 1 88 ? -72.368 -13.125 125.072 1.00 58.38 88 VAL A N 1
ATOM 715 C CA . VAL A 1 88 ? -71.833 -13.430 126.413 1.00 58.38 88 VAL A CA 1
ATOM 716 C C . VAL A 1 88 ? -73.000 -13.703 127.368 1.00 58.38 88 VAL A C 1
ATOM 718 O O . VAL A 1 88 ? -73.942 -12.918 127.431 1.00 58.38 88 VAL A O 1
ATOM 721 N N . VAL A 1 89 ? -72.983 -14.817 128.109 1.00 56.62 89 VAL A N 1
ATOM 722 C CA . VAL A 1 89 ? -74.134 -15.274 128.921 1.00 56.62 89 VAL A CA 1
ATOM 723 C C . VAL A 1 89 ? -74.669 -14.165 129.841 1.00 56.62 89 VAL A C 1
ATOM 725 O O . VAL A 1 89 ? -73.966 -13.692 130.734 1.00 56.62 89 VAL A O 1
ATOM 728 N N . GLY A 1 90 ? -75.939 -13.794 129.635 1.00 54.41 90 GLY A N 1
ATOM 729 C CA . GLY A 1 90 ? -76.698 -12.836 130.448 1.00 54.41 90 GLY A CA 1
ATOM 730 C C . GLY A 1 90 ? -76.751 -11.398 129.919 1.00 54.41 90 GLY A C 1
ATOM 731 O O . GLY A 1 90 ? -77.533 -10.613 130.447 1.00 54.41 90 GLY A O 1
ATOM 732 N N . LYS A 1 91 ? -75.967 -11.041 128.890 1.00 54.56 91 LYS A N 1
ATOM 733 C CA . LYS A 1 91 ? -76.082 -9.768 128.155 1.00 54.56 91 LYS A CA 1
ATOM 734 C C . LYS A 1 91 ? -75.675 -9.975 126.700 1.00 54.56 91 LYS A C 1
ATOM 736 O O . LYS A 1 91 ? -74.519 -10.302 126.430 1.00 54.56 91 LYS A O 1
ATOM 741 N N . VAL A 1 92 ? -76.591 -9.752 125.761 1.00 54.84 92 VAL A N 1
ATOM 742 C CA . VAL A 1 92 ? -76.217 -9.722 124.345 1.00 54.84 92 VAL A CA 1
ATOM 743 C C . VAL A 1 92 ? -75.441 -8.430 124.097 1.00 54.84 92 VAL A C 1
ATOM 745 O O . VAL A 1 92 ? -75.949 -7.337 124.333 1.00 54.84 92 VAL A O 1
ATOM 748 N N . TYR A 1 93 ? -74.169 -8.549 123.713 1.00 53.84 93 TYR A N 1
ATOM 749 C CA . TYR A 1 93 ? -73.395 -7.399 123.257 1.00 53.84 93 TYR A CA 1
ATOM 750 C C . TYR A 1 93 ? -73.599 -7.228 121.759 1.00 53.84 93 TYR A C 1
ATOM 752 O O . TYR A 1 93 ? -73.735 -8.207 121.026 1.00 53.84 93 TYR A O 1
ATOM 760 N N . LYS A 1 94 ? -73.635 -5.956 121.345 1.00 53.81 94 LYS A N 1
ATOM 761 C CA . LYS A 1 94 ? -73.869 -5.531 119.967 1.00 53.81 94 LYS A CA 1
ATOM 762 C C . LYS A 1 94 ? -73.077 -6.379 118.961 1.00 53.81 94 LYS A C 1
ATOM 764 O O . LYS A 1 94 ? -71.916 -6.695 119.235 1.00 53.81 94 LYS A O 1
ATOM 769 N N . PRO A 1 95 ? -73.642 -6.654 117.774 1.00 51.94 95 PRO A N 1
ATOM 770 C CA . PRO A 1 95 ? -72.858 -7.113 116.631 1.00 51.94 95 PRO A CA 1
ATOM 771 C C . PRO A 1 95 ? -71.608 -6.246 116.467 1.00 51.94 95 PRO A C 1
ATOM 773 O O . PRO A 1 95 ? -71.697 -5.015 116.409 1.00 51.94 95 PRO A O 1
ATOM 776 N N . ILE A 1 96 ? -70.436 -6.882 116.385 1.00 52.81 96 ILE A N 1
ATOM 777 C CA . ILE A 1 96 ? -69.248 -6.188 115.898 1.00 52.81 96 ILE A CA 1
ATOM 778 C C . ILE A 1 96 ? -69.388 -6.152 114.382 1.00 52.81 96 ILE A C 1
ATOM 780 O O . ILE A 1 96 ? -68.868 -7.003 113.660 1.00 52.81 96 ILE A O 1
ATOM 784 N N . TYR A 1 97 ? -70.141 -5.169 113.896 1.00 43.94 97 TYR A N 1
ATOM 785 C CA . TYR A 1 97 ? -70.122 -4.841 112.482 1.00 43.94 97 TYR A CA 1
ATOM 786 C C . TYR A 1 97 ? -68.665 -4.528 112.098 1.00 43.94 97 TYR A C 1
ATOM 788 O O . TYR A 1 97 ? -68.006 -3.744 112.783 1.00 43.94 97 TYR A O 1
ATOM 796 N N . ASN A 1 98 ? -68.177 -5.160 111.024 1.00 47.50 98 ASN A N 1
ATOM 797 C CA . ASN A 1 98 ? -66.829 -5.044 110.435 1.00 47.50 98 ASN A CA 1
ATOM 798 C C . ASN A 1 98 ? -65.741 -6.032 110.898 1.00 47.50 98 ASN A C 1
ATOM 800 O O . ASN A 1 98 ? -64.591 -5.870 110.490 1.00 47.50 98 ASN A O 1
ATOM 804 N N . VAL A 1 99 ? -66.054 -7.089 111.657 1.00 52.59 99 VAL A N 1
ATOM 805 C CA . VAL A 1 99 ? -65.139 -8.248 111.719 1.00 52.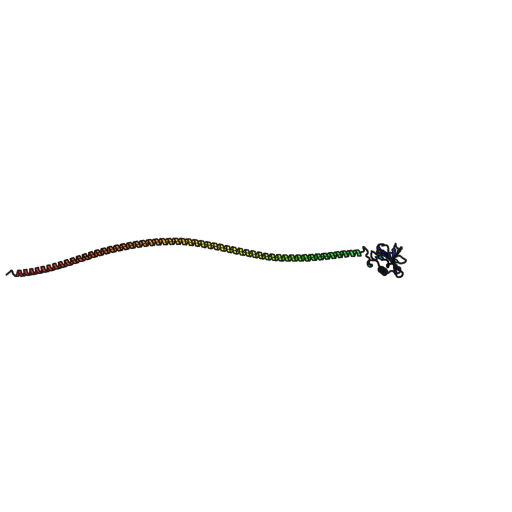59 99 VAL A CA 1
ATOM 806 C C . VAL A 1 99 ? -65.433 -9.134 110.517 1.00 52.59 99 VAL A C 1
ATOM 808 O O . VAL A 1 99 ? -66.311 -9.988 110.572 1.00 52.59 99 VAL A O 1
ATOM 811 N N . ILE A 1 100 ? -64.722 -8.890 109.415 1.00 55.59 100 ILE A N 1
ATOM 812 C CA . ILE A 1 100 ? -64.786 -9.743 108.227 1.00 55.59 100 ILE A CA 1
ATOM 813 C C . ILE A 1 100 ? -64.071 -11.046 108.570 1.00 55.59 100 ILE A C 1
ATOM 815 O O . ILE A 1 100 ? -62.848 -11.084 108.714 1.00 55.59 100 ILE A O 1
ATOM 819 N N . PHE A 1 101 ? -64.844 -12.112 108.735 1.00 62.00 101 PHE A N 1
ATOM 820 C CA . PHE A 1 101 ? -64.293 -13.447 108.874 1.00 62.00 101 PHE A CA 1
ATOM 821 C C . PHE A 1 101 ? -63.783 -13.965 107.524 1.00 62.00 101 PHE A C 1
ATOM 823 O O . PHE A 1 101 ? -64.572 -14.202 106.615 1.00 62.00 101 PHE A O 1
ATOM 830 N N . ASP A 1 102 ? -62.473 -14.138 107.376 1.00 65.19 102 ASP A N 1
ATOM 831 C CA . ASP A 1 102 ? -61.893 -14.605 106.117 1.00 65.19 102 ASP A CA 1
ATOM 832 C C . ASP A 1 102 ? -62.029 -16.129 105.952 1.00 65.19 102 ASP A C 1
ATOM 834 O O . ASP A 1 102 ? -61.279 -16.914 106.540 1.00 65.19 102 ASP A O 1
ATOM 838 N N . TRP A 1 103 ? -62.974 -16.551 105.107 1.00 66.75 103 TRP A N 1
ATOM 839 C CA . TRP A 1 103 ? -63.144 -17.958 104.746 1.00 66.75 103 TRP A CA 1
ATOM 840 C C . TRP A 1 103 ? -62.011 -18.498 103.841 1.00 66.75 103 TRP A C 1
ATOM 842 O O . TRP A 1 103 ? -61.871 -19.717 103.711 1.00 66.75 103 TRP A O 1
ATOM 852 N N . TYR A 1 104 ? -61.154 -17.641 103.263 1.00 67.69 104 TYR A N 1
ATOM 853 C CA . TYR A 1 104 ? -60.050 -18.056 102.384 1.00 67.69 104 TYR A CA 1
ATOM 854 C C . TYR A 1 104 ? -59.026 -18.937 103.104 1.00 67.69 104 TYR A C 1
ATOM 856 O O . TYR A 1 104 ? -58.561 -19.935 102.553 1.00 67.69 104 TYR A O 1
ATOM 864 N N . SER A 1 105 ? -58.753 -18.649 104.380 1.00 67.00 105 SER A N 1
ATOM 865 C CA . SER A 1 105 ? -57.899 -19.487 105.242 1.00 67.00 105 SER A CA 1
ATOM 866 C C . SER A 1 105 ? -58.435 -20.919 105.431 1.00 67.00 105 SER A C 1
ATOM 868 O O . SER A 1 105 ? -57.725 -21.795 105.931 1.00 67.00 105 SER A O 1
ATOM 870 N N . PHE A 1 106 ? -59.675 -21.169 105.004 1.00 63.41 106 PHE A N 1
ATOM 871 C CA . PHE A 1 106 ? -60.357 -22.459 105.027 1.00 63.41 106 PHE A CA 1
ATOM 872 C C . PHE A 1 106 ? -60.599 -23.036 103.620 1.00 63.41 106 PHE A C 1
ATOM 874 O O . PHE A 1 106 ? -61.290 -24.042 103.488 1.00 63.41 106 PHE A O 1
ATOM 881 N N . GLY A 1 107 ? -60.010 -22.443 102.572 1.00 66.56 107 GLY A N 1
ATOM 882 C CA . GLY A 1 107 ? -60.129 -22.908 101.185 1.00 66.56 107 GLY A CA 1
ATOM 883 C C . GLY A 1 107 ? -61.451 -22.535 100.503 1.00 66.56 107 GLY A C 1
ATOM 884 O O . GLY A 1 107 ? -61.838 -23.170 99.522 1.00 66.56 107 GLY A O 1
ATOM 885 N N . VAL A 1 108 ? -62.165 -21.534 101.022 1.00 66.62 108 VAL A N 1
ATOM 886 C CA . VAL A 1 108 ? -63.403 -21.017 100.421 1.00 66.62 108 VAL A CA 1
ATOM 887 C C . VAL A 1 108 ? -63.078 -19.768 99.601 1.00 66.62 108 VAL A C 1
ATOM 889 O O . VAL A 1 108 ? -62.492 -18.818 100.120 1.00 66.62 108 VAL A O 1
ATOM 892 N N . ILE A 1 109 ? -63.471 -19.745 98.326 1.00 64.06 109 ILE A N 1
ATOM 893 C CA . ILE A 1 109 ? -63.342 -18.564 97.463 1.00 64.06 109 ILE A CA 1
ATOM 894 C C . ILE A 1 109 ? -64.693 -17.856 97.425 1.00 64.06 109 ILE A C 1
ATOM 896 O O . ILE A 1 109 ? -65.668 -18.404 96.918 1.00 64.06 109 ILE A O 1
ATOM 900 N N . VAL A 1 110 ? -64.748 -16.630 97.947 1.00 61.97 110 VAL A N 1
ATOM 901 C CA . VAL A 1 110 ? -65.959 -15.802 97.894 1.00 61.97 110 VAL A CA 1
ATOM 902 C C . VAL A 1 110 ? -65.996 -15.051 96.550 1.00 61.97 110 VAL A C 1
ATOM 904 O O . VAL A 1 110 ? -65.056 -14.292 96.261 1.00 61.97 110 VAL A O 1
ATOM 907 N N . PRO A 1 111 ? -67.043 -15.233 95.720 1.00 56.62 111 PRO A N 1
ATOM 908 C CA . PRO A 1 111 ? -67.197 -14.515 94.453 1.00 56.62 111 PRO A CA 1
ATOM 909 C C . PRO A 1 111 ? -67.204 -12.989 94.652 1.00 56.62 111 PRO A C 1
ATOM 911 O O . PRO A 1 111 ? -67.786 -12.498 95.616 1.00 56.62 111 PRO A O 1
ATOM 914 N N . ASN A 1 112 ? -66.593 -12.229 93.731 1.00 56.72 112 ASN A N 1
ATOM 915 C CA . ASN A 1 112 ? -66.464 -10.756 93.783 1.00 56.72 112 ASN A CA 1
ATOM 916 C C . ASN A 1 112 ? -65.611 -10.196 94.941 1.00 56.72 112 ASN A C 1
ATOM 918 O O . ASN A 1 112 ? -65.712 -9.015 95.279 1.00 56.72 112 ASN A O 1
ATOM 922 N N . SER A 1 113 ? -64.742 -11.015 95.536 1.00 58.91 113 SER A N 1
ATOM 923 C CA . SER A 1 113 ? -63.714 -10.532 96.462 1.00 58.91 113 SER A CA 1
ATOM 924 C C . SER A 1 113 ? -62.555 -9.849 95.718 1.00 58.91 113 SER A C 1
ATOM 926 O O . SER A 1 113 ? -62.296 -10.114 94.543 1.00 58.91 113 SER A O 1
ATOM 928 N N . VAL A 1 114 ? -61.812 -8.983 96.417 1.00 66.44 114 VAL A N 1
ATOM 929 C CA . VAL A 1 114 ? -60.608 -8.306 95.888 1.00 66.44 114 VAL A CA 1
ATOM 930 C C . VAL A 1 114 ? -59.588 -9.312 95.329 1.00 66.44 114 VAL A C 1
ATOM 932 O O . VAL A 1 114 ? -58.929 -9.032 94.328 1.00 66.44 114 VAL A O 1
ATOM 935 N N . ASN A 1 115 ? -59.512 -10.506 95.922 1.00 65.25 115 ASN A N 1
ATOM 936 C CA . ASN A 1 115 ? -58.614 -11.571 95.485 1.00 65.25 115 ASN A CA 1
ATOM 937 C C . ASN A 1 115 ? -59.015 -12.167 94.123 1.00 65.25 115 ASN A C 1
ATOM 939 O O . ASN A 1 115 ? -58.142 -12.334 93.282 1.00 65.25 115 ASN A O 1
ATOM 943 N N . ASP A 1 116 ? -60.306 -12.408 93.853 1.00 64.44 116 ASP A N 1
ATOM 944 C CA . ASP A 1 116 ? -60.775 -12.912 92.543 1.00 64.44 116 ASP A CA 1
ATOM 945 C C . ASP A 1 116 ? -60.470 -11.919 91.400 1.00 64.44 116 ASP A C 1
ATOM 947 O O . ASP A 1 116 ? -60.075 -12.306 90.297 1.00 64.44 116 ASP A O 1
ATOM 951 N N . LEU A 1 117 ? -60.579 -10.613 91.674 1.00 73.19 117 LEU A N 1
ATOM 952 C CA . LEU A 1 117 ? -60.240 -9.560 90.712 1.00 73.19 117 LEU A CA 1
ATOM 953 C C . LEU A 1 117 ? -58.732 -9.521 90.402 1.00 73.19 117 LEU A C 1
ATOM 955 O O . LEU A 1 117 ? -58.342 -9.390 89.239 1.00 73.19 117 LEU A O 1
ATOM 959 N N . LEU A 1 118 ? -57.893 -9.641 91.436 1.00 76.56 118 LEU A N 1
ATOM 960 C CA . LEU A 1 118 ? -56.434 -9.685 91.309 1.00 76.56 118 LEU A CA 1
ATOM 961 C C . LEU A 1 118 ? -55.983 -10.903 90.501 1.00 76.56 118 LEU A C 1
ATOM 963 O O . LEU A 1 118 ? -55.185 -10.748 89.580 1.00 76.56 118 LEU A O 1
ATOM 967 N N . THR A 1 119 ? -56.538 -12.086 90.771 1.00 75.50 119 THR A N 1
ATOM 968 C CA . THR A 1 119 ? -56.202 -13.310 90.031 1.00 75.50 119 THR A CA 1
ATOM 969 C C . THR A 1 119 ? -56.517 -13.169 88.539 1.00 75.50 119 THR A C 1
ATOM 971 O O . THR A 1 119 ? -55.658 -13.440 87.703 1.00 75.50 119 THR A O 1
ATOM 974 N N . LYS A 1 120 ? -57.688 -12.622 88.184 1.00 79.62 120 LYS A N 1
ATOM 975 C CA . LYS A 1 120 ? -58.058 -12.355 86.779 1.00 79.62 120 LYS A CA 1
ATOM 976 C C . LYS A 1 120 ? -57.141 -11.336 86.092 1.00 79.62 120 LYS A C 1
ATOM 978 O O . LYS A 1 120 ? -56.875 -11.453 84.894 1.00 79.62 120 LYS A O 1
ATOM 983 N N . GLN A 1 121 ? -56.666 -10.317 86.812 1.00 83.25 121 GLN A N 1
ATOM 984 C CA . GLN A 1 121 ? -55.707 -9.349 86.264 1.00 83.25 121 GLN A CA 1
ATOM 985 C C . GLN A 1 121 ? -54.326 -9.969 86.038 1.00 83.25 121 GLN A C 1
ATOM 987 O O . GLN A 1 121 ? -53.713 -9.693 85.005 1.00 83.25 121 GLN A O 1
ATOM 992 N N . VAL A 1 122 ? -53.864 -10.815 86.963 1.00 83.81 122 VAL A N 1
ATOM 993 C CA . VAL A 1 122 ? -52.600 -11.551 86.834 1.00 83.81 122 VAL A CA 1
ATOM 994 C C . VAL A 1 122 ? -52.647 -12.475 85.619 1.00 83.81 122 VAL A C 1
ATOM 996 O O . VAL A 1 122 ? -51.785 -12.353 84.757 1.00 83.81 122 VAL A O 1
ATOM 999 N N . GLU A 1 123 ? -53.700 -13.280 85.455 1.00 85.75 123 GLU A N 1
ATOM 1000 C CA . GLU A 1 123 ? -53.857 -14.154 84.279 1.00 85.75 123 GLU A CA 1
ATOM 1001 C C . GLU A 1 123 ? -53.865 -13.368 82.954 1.00 85.75 123 GLU A C 1
ATOM 1003 O O . GLU A 1 123 ? -53.298 -13.794 81.942 1.00 85.75 123 GLU A O 1
ATOM 1008 N N . LYS A 1 124 ? -54.497 -12.186 82.936 1.00 89.69 124 LYS A N 1
ATOM 1009 C CA . LYS A 1 124 ? -54.514 -11.309 81.756 1.00 89.69 124 LYS A CA 1
ATOM 1010 C C . LYS A 1 124 ? -53.127 -10.737 81.447 1.00 89.69 124 LYS A C 1
ATOM 1012 O O . LYS A 1 124 ? -52.757 -10.654 80.274 1.00 89.69 124 LYS A O 1
ATOM 1017 N N . LEU A 1 125 ? -52.377 -10.334 82.473 1.00 87.94 125 LEU A N 1
ATOM 1018 C CA . LEU A 1 125 ? -51.005 -9.840 82.338 1.00 87.94 125 LEU A CA 1
ATOM 1019 C C . LEU A 1 125 ? -50.054 -10.949 81.887 1.00 87.94 125 LEU A C 1
ATOM 1021 O O . LEU A 1 125 ? -49.254 -10.713 80.988 1.00 87.94 125 LEU A O 1
ATOM 1025 N N . GLU A 1 126 ? -50.180 -12.158 82.428 1.00 88.94 126 GLU A N 1
ATOM 1026 C CA . GLU A 1 126 ? -49.393 -13.323 82.012 1.00 88.94 126 GLU A CA 1
ATOM 1027 C C . GLU A 1 126 ? -49.618 -13.650 80.534 1.00 88.94 126 GLU A C 1
ATOM 1029 O O . GLU A 1 126 ? -48.652 -13.783 79.783 1.00 88.94 126 GLU A O 1
ATOM 1034 N N . LYS A 1 127 ? -50.876 -13.657 80.069 1.00 89.81 127 LYS A N 1
ATOM 1035 C CA . LYS A 1 127 ? -51.186 -13.794 78.635 1.00 89.81 127 LYS A CA 1
ATOM 1036 C C . LYS A 1 127 ? -50.578 -12.680 77.783 1.00 89.81 127 LYS A C 1
ATOM 1038 O O . LYS A 1 127 ? -50.096 -12.947 76.686 1.00 89.81 127 LYS A O 1
ATOM 1043 N N . ALA A 1 128 ? -50.608 -11.433 78.253 1.00 88.75 128 ALA A N 1
ATOM 1044 C CA . ALA A 1 128 ? -50.018 -10.312 77.523 1.00 88.75 128 ALA A CA 1
ATOM 1045 C C . ALA A 1 128 ? -48.485 -10.417 77.442 1.00 88.75 128 ALA A C 1
ATOM 1047 O O . ALA A 1 128 ? -47.906 -10.132 76.394 1.00 88.75 128 ALA A O 1
ATOM 1048 N N . VAL A 1 129 ? -47.833 -10.863 78.520 1.00 90.00 129 VAL A N 1
ATOM 1049 C CA . VAL A 1 129 ? -46.388 -11.121 78.559 1.00 90.00 129 VAL A CA 1
ATOM 1050 C C . VAL A 1 129 ? -46.017 -12.257 77.612 1.00 90.00 129 VAL A C 1
ATOM 1052 O O . VAL A 1 129 ? -45.057 -12.116 76.857 1.00 90.00 129 VAL A O 1
ATOM 1055 N N . GLU A 1 130 ? -46.782 -13.348 77.603 1.00 89.69 130 GLU A N 1
ATOM 1056 C CA . GLU A 1 130 ? -46.529 -14.484 76.715 1.00 89.69 130 GLU A CA 1
ATOM 1057 C C . GLU A 1 130 ? -46.683 -14.091 75.237 1.00 89.69 130 GLU A C 1
ATOM 1059 O O . GLU A 1 130 ? -45.798 -14.355 74.426 1.00 89.69 130 GLU A O 1
ATOM 1064 N N . ASN A 1 131 ? -47.736 -13.341 74.896 1.00 89.50 131 ASN A N 1
ATOM 1065 C CA . ASN A 1 131 ? -47.912 -12.799 73.545 1.00 89.50 131 ASN A CA 1
ATOM 1066 C C . ASN A 1 131 ? -46.774 -11.843 73.146 1.00 89.50 131 ASN A C 1
ATOM 1068 O O . ASN A 1 131 ? -46.316 -11.872 72.006 1.00 89.50 131 ASN A O 1
ATOM 1072 N N . SER A 1 132 ? -46.302 -11.003 74.073 1.00 88.06 132 SER A N 1
ATOM 1073 C CA . SER A 1 132 ? -45.180 -10.087 73.832 1.00 88.06 132 SER A CA 1
ATOM 1074 C C . SER A 1 132 ? -43.867 -10.843 73.598 1.00 88.06 132 SER A C 1
ATOM 1076 O O . SER A 1 132 ? -43.111 -10.499 72.690 1.00 88.06 132 SER A O 1
ATOM 1078 N N . LYS A 1 133 ? -43.618 -11.930 74.343 1.00 90.69 133 LYS A N 1
ATOM 1079 C CA . LYS A 1 133 ? -42.472 -12.819 74.094 1.00 90.69 133 LYS A CA 1
ATOM 1080 C C . LYS A 1 133 ? -42.541 -13.446 72.707 1.00 90.69 133 LYS A C 1
ATOM 1082 O O . LYS A 1 133 ? -41.558 -13.369 71.976 1.00 90.69 133 LYS A O 1
ATOM 1087 N N . GLN A 1 134 ? -43.697 -13.983 72.317 1.00 90.44 134 GLN A N 1
ATOM 1088 C CA . GLN A 1 134 ? -43.888 -14.560 70.983 1.00 90.44 134 GLN A CA 1
ATOM 1089 C C . GLN A 1 134 ? -43.678 -13.518 69.875 1.00 90.44 134 GLN A C 1
ATOM 1091 O O . GLN A 1 134 ? -43.001 -13.794 68.887 1.00 90.44 134 GLN A O 1
ATOM 1096 N N . GLN A 1 135 ? -44.193 -12.294 70.047 1.00 90.19 135 GLN A N 1
ATOM 1097 C CA . GLN A 1 135 ? -43.936 -11.193 69.112 1.00 90.19 135 GLN A CA 1
ATOM 1098 C C . GLN A 1 135 ? -42.453 -10.813 69.054 1.00 90.19 135 GLN A C 1
ATOM 1100 O O . GLN A 1 135 ? -41.929 -10.581 67.967 1.00 90.19 135 GLN A O 1
ATOM 1105 N N . SER A 1 136 ? -41.761 -10.782 70.194 1.00 90.25 136 SER A N 1
ATOM 1106 C CA . SER A 1 136 ? -40.322 -10.514 70.246 1.00 90.25 136 SER A CA 1
ATOM 1107 C C . SER A 1 136 ? -39.510 -11.606 69.548 1.00 90.25 136 SER A C 1
ATOM 1109 O O . SER A 1 136 ? -38.511 -11.293 68.902 1.00 90.25 136 SER A O 1
ATOM 1111 N N . GLU A 1 137 ? -39.902 -12.874 69.676 1.00 91.19 137 GLU A N 1
ATOM 1112 C CA . GLU A 1 137 ? -39.252 -13.989 68.982 1.00 91.19 137 GLU A CA 1
ATOM 1113 C C . GLU A 1 137 ? -39.480 -13.915 67.471 1.00 91.19 137 GLU A C 1
ATOM 1115 O O . GLU A 1 137 ? -38.518 -14.014 66.710 1.00 91.19 137 GLU A O 1
ATOM 1120 N N . LEU A 1 138 ? -40.714 -13.645 67.030 1.00 91.00 138 LEU A N 1
ATOM 1121 C CA . LEU A 1 138 ? -41.032 -13.436 65.614 1.00 91.00 138 LEU A CA 1
ATOM 1122 C C . LEU A 1 138 ? -40.244 -12.261 65.022 1.00 91.00 138 LEU A C 1
ATOM 1124 O O . LEU A 1 138 ? -39.619 -12.413 63.974 1.00 91.00 138 LEU A O 1
ATOM 1128 N N . ALA A 1 139 ? -40.201 -11.123 65.719 1.00 90.19 139 ALA A N 1
ATOM 1129 C CA . ALA A 1 139 ? -39.432 -9.959 65.289 1.00 90.19 139 ALA A CA 1
ATOM 1130 C C . ALA A 1 139 ? -37.930 -10.271 65.197 1.00 90.19 139 ALA A C 1
ATOM 1132 O O . ALA A 1 139 ? -37.252 -9.823 64.274 1.00 90.19 139 ALA A O 1
ATOM 1133 N N . LYS A 1 140 ? -37.393 -11.077 66.122 1.00 93.00 140 LYS A N 1
ATOM 1134 C CA . LYS A 1 140 ? -35.990 -11.501 66.081 1.00 93.00 140 LYS A CA 1
ATOM 1135 C C . LYS A 1 140 ? -35.701 -12.386 64.865 1.00 93.00 140 LYS A C 1
ATOM 1137 O O . LYS A 1 140 ? -34.701 -12.157 64.187 1.00 93.00 140 LYS A O 1
ATOM 1142 N N . ILE A 1 141 ? -36.584 -13.338 64.559 1.00 92.19 141 ILE A N 1
ATOM 1143 C CA . ILE A 1 141 ? -36.481 -14.188 63.363 1.00 92.19 141 ILE A CA 1
ATOM 1144 C C . ILE A 1 141 ? -36.526 -13.331 62.089 1.00 92.19 141 ILE A C 1
ATOM 1146 O O . ILE A 1 141 ? -35.726 -13.533 61.176 1.00 92.19 141 ILE A O 1
ATOM 1150 N N . GLU A 1 142 ? -37.415 -12.340 62.028 1.00 91.69 142 GLU A N 1
ATOM 1151 C CA . GLU A 1 142 ? -37.539 -11.435 60.881 1.00 91.69 142 GLU A CA 1
ATOM 1152 C C . GLU A 1 142 ? -36.291 -10.553 60.698 1.00 91.69 142 GLU A C 1
ATOM 1154 O O . GLU A 1 142 ? -35.790 -10.396 59.581 1.00 91.69 142 GLU A O 1
ATOM 1159 N N . VAL A 1 143 ? -35.713 -10.044 61.791 1.00 92.88 143 VAL A N 1
ATOM 1160 C CA . VAL A 1 143 ? -34.439 -9.303 61.769 1.00 92.88 143 VAL A CA 1
ATOM 1161 C C . VAL A 1 143 ? -33.280 -10.190 61.301 1.00 92.88 143 VAL A C 1
ATOM 1163 O O . VAL A 1 143 ? -32.443 -9.754 60.510 1.00 92.88 143 VAL A O 1
ATOM 1166 N N . GLU A 1 144 ? -33.208 -11.442 61.752 1.00 92.38 144 GLU A N 1
ATOM 1167 C CA . GLU A 1 144 ? -32.171 -12.380 61.309 1.00 92.38 144 GLU A CA 1
ATOM 1168 C C . GLU A 1 144 ? -32.328 -12.736 59.820 1.00 92.38 144 GLU A C 1
ATOM 1170 O O . GLU A 1 144 ? -31.341 -12.729 59.078 1.00 92.38 144 GLU A O 1
ATOM 1175 N N . SER A 1 145 ? -33.564 -12.950 59.362 1.00 92.06 145 SER A N 1
ATOM 1176 C CA . SER A 1 145 ? -33.902 -13.208 57.957 1.00 92.06 145 SER A CA 1
ATOM 1177 C C . SER A 1 145 ? -33.560 -12.023 57.047 1.00 92.06 145 SER A C 1
ATOM 1179 O O . SER A 1 145 ? -32.870 -12.178 56.037 1.00 92.06 145 SER A O 1
ATOM 1181 N N . THR A 1 146 ? -33.955 -10.808 57.432 1.00 92.25 146 THR A N 1
ATOM 1182 C CA . THR A 1 146 ? -33.638 -9.583 56.678 1.00 92.25 146 THR A CA 1
ATOM 1183 C C . THR A 1 146 ? -32.139 -9.304 56.657 1.00 92.25 146 THR A C 1
ATOM 1185 O O . THR A 1 146 ? -31.606 -8.922 55.617 1.00 92.25 146 THR A O 1
ATOM 1188 N N . LYS A 1 147 ? -31.417 -9.568 57.752 1.00 93.94 147 LYS A N 1
ATOM 1189 C CA . LYS A 1 147 ? -29.952 -9.463 57.792 1.00 93.94 147 LYS A CA 1
ATOM 1190 C C . LYS A 1 147 ? -29.281 -10.464 56.849 1.00 93.94 147 LYS A C 1
ATOM 1192 O O . LYS A 1 147 ? -28.330 -10.096 56.157 1.00 93.94 147 LYS A O 1
ATOM 1197 N N . ALA A 1 148 ? -29.768 -11.704 56.795 1.00 92.94 148 ALA A N 1
ATOM 1198 C CA . ALA A 1 148 ? -29.279 -12.710 55.855 1.00 92.94 148 ALA A CA 1
ATOM 1199 C C . ALA A 1 148 ? -29.557 -12.302 54.398 1.00 92.94 148 ALA A C 1
ATOM 1201 O O . ALA A 1 148 ? -28.644 -12.334 53.573 1.00 92.94 148 ALA A O 1
ATOM 1202 N N . SER A 1 149 ? -30.773 -11.830 54.103 1.00 94.12 149 SER A N 1
ATOM 1203 C CA . SER A 1 149 ? -31.151 -11.318 52.780 1.00 94.12 149 SER A CA 1
ATOM 1204 C C . SER A 1 149 ? -30.306 -10.113 52.366 1.00 94.12 149 SER A C 1
ATOM 1206 O O . SER A 1 149 ? -29.856 -10.036 51.225 1.00 94.12 149 SER A O 1
ATOM 1208 N N . HIS A 1 150 ? -30.055 -9.176 53.283 1.00 93.00 150 HIS A N 1
ATOM 1209 C CA . HIS A 1 150 ? -29.226 -8.010 52.999 1.00 93.00 150 HIS A CA 1
ATOM 1210 C C . HIS A 1 150 ? -27.778 -8.422 52.717 1.00 93.00 150 HIS A C 1
ATOM 1212 O O . HIS A 1 150 ? -27.162 -7.890 51.792 1.00 93.00 150 HIS A O 1
ATOM 1218 N N . LYS A 1 151 ? -27.238 -9.390 53.468 1.00 95.06 151 LYS A N 1
ATOM 1219 C CA . LYS A 1 151 ? -25.901 -9.931 53.209 1.00 95.06 151 LYS A CA 1
ATOM 1220 C C . LYS A 1 151 ? -25.821 -10.573 51.820 1.00 95.06 151 LYS A C 1
ATOM 1222 O O . LYS A 1 151 ? -24.925 -10.217 51.065 1.00 95.06 151 LYS A O 1
ATOM 1227 N N . ALA A 1 152 ? -26.781 -11.429 51.464 1.00 94.88 152 ALA A N 1
ATOM 1228 C CA . ALA A 1 152 ? -26.836 -12.070 50.149 1.00 94.88 152 ALA A CA 1
ATOM 1229 C C . ALA A 1 152 ? -26.912 -11.043 49.006 1.00 94.88 152 ALA A C 1
ATOM 1231 O O . ALA A 1 152 ? -26.150 -11.129 48.048 1.00 94.88 152 ALA A O 1
ATOM 1232 N N . SER A 1 153 ? -27.763 -10.022 49.147 1.00 94.69 153 SER A N 1
ATOM 1233 C CA . SER A 1 153 ? -27.864 -8.934 48.167 1.00 94.69 153 SER A CA 1
ATOM 1234 C C . SER A 1 153 ? -26.561 -8.132 48.049 1.00 94.69 153 SER A C 1
ATOM 1236 O O . SER A 1 153 ? -26.147 -7.772 46.951 1.00 94.69 153 SER A O 1
ATOM 1238 N N . ASN A 1 154 ? -25.870 -7.877 49.162 1.00 95.06 154 ASN A N 1
ATOM 1239 C CA . ASN A 1 154 ? -24.594 -7.164 49.141 1.00 95.06 154 ASN A CA 1
ATOM 1240 C C . ASN A 1 154 ? -23.478 -7.990 48.476 1.00 95.06 154 ASN A C 1
ATOM 1242 O O . ASN A 1 154 ? -22.651 -7.435 47.751 1.00 95.06 154 ASN A O 1
ATOM 1246 N N . ASP A 1 155 ? -23.467 -9.305 48.696 1.00 95.06 155 ASP A N 1
ATOM 1247 C CA . ASP A 1 155 ? -22.544 -10.226 48.032 1.00 95.06 155 ASP A CA 1
ATOM 1248 C C . ASP A 1 155 ? -22.805 -10.252 46.512 1.00 95.06 155 ASP A C 1
ATOM 1250 O O . ASP A 1 155 ? -21.868 -10.108 45.727 1.00 95.06 155 ASP A O 1
ATOM 1254 N N . GLU A 1 156 ? -24.072 -10.303 46.084 1.00 96.44 156 GLU A N 1
ATOM 1255 C CA . GLU A 1 156 ? -24.467 -10.230 44.669 1.00 96.44 156 GLU A CA 1
ATOM 1256 C C . GLU A 1 156 ? -24.041 -8.909 44.006 1.00 96.44 156 GLU A C 1
ATOM 1258 O O . GLU A 1 156 ? -23.460 -8.910 42.919 1.00 96.44 156 GLU A O 1
ATOM 1263 N N . VAL A 1 157 ? -24.239 -7.770 44.681 1.00 96.12 157 VAL A N 1
ATOM 1264 C CA . VAL A 1 157 ? -23.783 -6.455 44.194 1.00 96.12 157 VAL A CA 1
ATOM 1265 C C . VAL A 1 157 ? -22.264 -6.420 44.008 1.00 96.12 157 VAL A C 1
ATOM 1267 O O . VAL A 1 157 ? -21.770 -5.822 43.048 1.00 96.12 157 VAL A O 1
ATOM 1270 N N . ASN A 1 158 ? -21.503 -7.050 44.903 1.00 95.56 158 ASN A N 1
ATOM 1271 C CA . ASN A 1 158 ? -20.048 -7.107 44.785 1.00 95.56 158 ASN A CA 1
ATOM 1272 C C . ASN A 1 158 ? -19.599 -7.982 43.609 1.00 95.56 158 ASN A C 1
ATOM 1274 O O . ASN A 1 158 ? -18.666 -7.599 42.900 1.00 95.56 158 ASN A O 1
ATOM 1278 N N . GLU A 1 159 ? -20.269 -9.108 43.361 1.00 96.75 159 GLU A N 1
ATOM 1279 C CA . GLU A 1 159 ? -19.998 -9.939 42.183 1.00 96.75 159 GLU A CA 1
ATOM 1280 C C . GLU A 1 159 ? -20.340 -9.202 40.881 1.00 96.75 159 GLU A C 1
ATOM 1282 O O . GLU A 1 159 ? -19.518 -9.160 39.963 1.00 96.75 159 GLU A O 1
ATOM 1287 N N . LEU A 1 160 ? -21.476 -8.501 40.824 1.00 96.00 160 LEU A N 1
ATOM 1288 C CA . LEU A 1 160 ? -21.838 -7.675 39.667 1.00 96.00 160 LEU A CA 1
ATOM 1289 C C . LEU A 1 160 ? -20.809 -6.567 39.395 1.00 96.00 160 LEU A C 1
ATOM 1291 O O . LEU A 1 160 ? -20.445 -6.340 38.241 1.00 96.00 160 LEU A O 1
ATOM 1295 N N . LYS A 1 161 ? -20.273 -5.917 40.437 1.00 95.94 161 LYS A N 1
ATOM 1296 C CA . LYS A 1 161 ? -19.190 -4.926 40.290 1.00 95.94 161 LYS A CA 1
ATOM 1297 C C . LYS A 1 161 ? -17.909 -5.537 39.720 1.00 95.94 161 LYS A C 1
ATOM 1299 O O . LYS A 1 161 ? -17.256 -4.907 38.891 1.00 95.94 161 LYS A O 1
ATOM 1304 N N . LYS A 1 162 ? -17.537 -6.755 40.133 1.00 96.69 162 LYS A N 1
ATOM 1305 C CA . LYS A 1 162 ? -16.373 -7.459 39.565 1.00 96.69 162 LYS A CA 1
ATOM 1306 C C . LYS A 1 162 ? -16.576 -7.742 38.079 1.00 96.69 162 LYS A C 1
ATOM 1308 O O . LYS A 1 162 ? -15.698 -7.414 37.283 1.00 96.69 162 LYS A O 1
ATOM 1313 N N . VAL A 1 163 ? -17.743 -8.272 37.708 1.00 96.62 163 VAL A N 1
ATOM 1314 C CA . VAL A 1 163 ? -18.099 -8.548 36.307 1.00 96.62 163 VAL A CA 1
ATOM 1315 C C . VAL A 1 163 ? -18.090 -7.263 35.477 1.00 96.62 163 VAL A C 1
ATOM 1317 O O . VAL A 1 163 ? -17.525 -7.244 34.386 1.00 96.62 163 VAL A O 1
ATOM 1320 N N . GLN A 1 164 ? -18.650 -6.170 36.001 1.00 96.56 164 GLN A N 1
ATOM 1321 C CA . GLN A 1 164 ? -18.644 -4.867 35.334 1.00 96.56 164 GLN A CA 1
ATOM 1322 C C . GLN A 1 164 ? -17.218 -4.366 35.069 1.00 96.56 164 GLN A C 1
ATOM 1324 O O . GLN A 1 164 ? -16.921 -3.920 33.960 1.00 96.56 164 GLN A O 1
ATOM 1329 N N . ASN A 1 165 ? -16.326 -4.469 36.057 1.00 96.75 165 ASN A N 1
ATOM 1330 C CA . ASN A 1 165 ? -14.929 -4.064 35.907 1.00 96.75 165 ASN A CA 1
ATOM 1331 C C . ASN A 1 165 ? -14.189 -4.931 34.879 1.00 96.75 165 ASN A C 1
ATOM 1333 O O . ASN A 1 165 ? -13.449 -4.409 34.045 1.00 96.75 165 ASN A O 1
ATOM 1337 N N . GLU A 1 166 ? -14.405 -6.249 34.898 1.00 97.31 166 GLU A N 1
ATOM 1338 C CA . GLU A 1 166 ? -13.801 -7.163 33.926 1.00 97.31 166 GLU A CA 1
ATOM 1339 C C . GLU A 1 166 ? -14.291 -6.880 32.499 1.00 97.31 166 GLU A C 1
ATOM 1341 O O . GLU A 1 166 ? -13.497 -6.863 31.553 1.00 97.31 166 GLU A O 1
ATOM 1346 N N . LEU A 1 167 ? -15.590 -6.608 32.338 1.00 96.56 167 LEU A N 1
ATOM 1347 C CA . LEU A 1 167 ? -16.171 -6.232 31.055 1.00 96.56 167 LEU A CA 1
ATOM 1348 C C . LEU A 1 167 ? -15.609 -4.892 30.566 1.00 96.56 167 LEU A C 1
ATOM 1350 O O . LEU A 1 167 ? -15.240 -4.786 29.399 1.00 96.56 167 LEU A O 1
ATOM 1354 N N . GLY A 1 168 ? -15.465 -3.905 31.455 1.00 97.50 168 GLY A N 1
ATOM 1355 C CA . GLY A 1 168 ? -14.831 -2.621 31.144 1.00 97.50 168 GLY A CA 1
ATOM 1356 C C . GLY A 1 168 ? -13.406 -2.787 30.611 1.00 97.50 168 GLY A C 1
ATOM 1357 O O . GLY A 1 168 ? -13.071 -2.235 29.564 1.00 97.50 168 GLY A O 1
ATOM 1358 N N . LEU A 1 169 ? -12.595 -3.633 31.257 1.00 97.00 169 LEU A N 1
ATOM 1359 C CA . LEU A 1 169 ? -11.240 -3.956 30.792 1.00 97.00 169 LEU A CA 1
ATOM 1360 C C . LEU A 1 169 ? -11.236 -4.672 29.432 1.00 97.00 169 LEU A C 1
ATOM 1362 O O . LEU A 1 169 ? -10.385 -4.390 28.588 1.00 97.00 169 LEU A O 1
ATOM 1366 N N . LYS A 1 170 ? -12.172 -5.601 29.197 1.00 97.25 170 LYS A N 1
ATOM 1367 C CA . LYS A 1 170 ? -12.317 -6.291 27.901 1.00 97.25 170 LYS A CA 1
ATOM 1368 C C . LYS A 1 170 ? -12.693 -5.318 26.784 1.00 97.25 170 LYS A C 1
ATOM 1370 O O . LYS A 1 170 ? -12.117 -5.398 25.702 1.00 97.25 170 LYS A O 1
ATOM 1375 N N . VAL A 1 171 ? -13.613 -4.395 27.057 1.00 97.31 171 VAL A N 1
ATOM 1376 C CA . VAL A 1 171 ? -14.032 -3.349 26.116 1.00 97.31 171 VAL A CA 1
ATOM 1377 C C . VAL A 1 171 ? -12.869 -2.413 25.797 1.00 97.31 171 VAL A C 1
ATOM 1379 O O . VAL A 1 171 ? -12.602 -2.171 24.624 1.00 97.31 171 VAL A O 1
ATOM 1382 N N . GLN A 1 172 ? -12.120 -1.956 26.803 1.00 97.38 172 GLN A N 1
ATOM 1383 C CA . GLN A 1 172 ? -10.940 -1.118 26.582 1.00 97.38 172 GLN A CA 1
ATOM 1384 C C . GLN A 1 172 ? -9.899 -1.820 25.696 1.00 97.38 172 GLN A C 1
ATOM 1386 O O . GLN A 1 172 ? -9.457 -1.251 24.702 1.00 97.38 172 GLN A O 1
ATOM 1391 N N . LYS A 1 173 ? -9.575 -3.087 25.985 1.00 97.25 173 LYS A N 1
ATOM 1392 C CA . LYS A 1 173 ? -8.660 -3.884 25.149 1.00 97.25 173 LYS A CA 1
ATOM 1393 C C . LYS A 1 173 ? -9.167 -4.062 23.717 1.00 97.25 173 LYS A C 1
ATOM 1395 O O . LYS A 1 173 ? -8.363 -4.141 22.793 1.00 97.25 173 LYS A O 1
ATOM 1400 N N . ALA A 1 174 ? -10.481 -4.174 23.522 1.00 96.88 174 ALA A N 1
ATOM 1401 C CA . ALA A 1 174 ? -11.064 -4.255 22.187 1.00 96.88 174 ALA A CA 1
ATOM 1402 C C . ALA A 1 174 ? -10.893 -2.932 21.425 1.00 96.88 174 ALA A C 1
ATOM 1404 O O . ALA A 1 174 ? -10.475 -2.964 20.272 1.00 96.88 174 ALA A O 1
ATOM 1405 N N . TYR A 1 175 ? -11.124 -1.787 22.076 1.00 97.19 175 TYR A N 1
ATOM 1406 C CA . TYR A 1 175 ? -10.872 -0.472 21.478 1.00 97.19 175 TYR A CA 1
ATOM 1407 C C . TYR A 1 175 ? -9.398 -0.256 21.124 1.00 97.19 175 TYR A C 1
ATOM 1409 O O . TYR A 1 175 ? -9.106 0.211 20.030 1.00 97.19 175 TYR A O 1
ATOM 1417 N N . GLU A 1 176 ? -8.472 -0.643 22.005 1.00 97.56 176 GLU A N 1
ATOM 1418 C CA . GLU A 1 176 ? -7.029 -0.569 21.731 1.00 97.56 176 GLU A CA 1
ATOM 1419 C C . GLU A 1 176 ? -6.640 -1.418 20.512 1.00 97.56 176 GLU A C 1
ATOM 1421 O O . GLU A 1 176 ? -5.881 -0.964 19.661 1.00 97.56 176 GLU A O 1
ATOM 1426 N N . LYS A 1 177 ? -7.201 -2.629 20.380 1.00 97.31 177 LYS A N 1
ATOM 1427 C CA . LYS A 1 177 ? -6.976 -3.479 19.201 1.00 97.31 177 LYS A CA 1
ATOM 1428 C C . LYS A 1 177 ? -7.514 -2.857 17.918 1.00 97.31 177 LYS A C 1
ATOM 1430 O O . LYS A 1 177 ? -6.811 -2.882 16.918 1.00 97.31 177 LYS A O 1
ATOM 1435 N N . VAL A 1 178 ? -8.728 -2.307 17.949 1.00 97.44 178 VAL A N 1
ATOM 1436 C CA . VAL A 1 178 ? -9.316 -1.630 16.783 1.00 97.44 178 VAL A CA 1
ATOM 1437 C C . VAL A 1 178 ? -8.447 -0.444 16.367 1.00 97.44 178 VAL A C 1
ATOM 1439 O O . VAL A 1 178 ? -8.093 -0.346 15.201 1.00 97.44 178 VAL A O 1
ATOM 1442 N N . ALA A 1 179 ? -8.008 0.383 17.320 1.00 97.12 179 ALA A N 1
ATOM 1443 C CA . ALA A 1 179 ? -7.134 1.519 17.035 1.00 97.12 179 ALA A CA 1
ATOM 1444 C C . ALA A 1 179 ? -5.786 1.100 16.419 1.00 97.12 179 ALA A C 1
ATOM 1446 O O . ALA A 1 179 ? -5.285 1.775 15.522 1.00 97.12 179 ALA A O 1
ATOM 1447 N N . LEU A 1 180 ? -5.201 -0.015 16.876 1.00 97.56 180 LEU A N 1
ATOM 1448 C CA . LEU A 1 180 ? -3.982 -0.569 16.279 1.00 97.56 180 LEU A CA 1
ATOM 1449 C C . LEU A 1 180 ? -4.217 -1.047 14.844 1.00 97.56 180 LEU A C 1
ATOM 1451 O O . LEU A 1 180 ? -3.431 -0.718 13.962 1.00 97.56 180 LEU A O 1
ATOM 1455 N N . THR A 1 181 ? -5.305 -1.777 14.596 1.00 97.12 181 THR A N 1
ATOM 1456 C CA . THR A 1 181 ? -5.642 -2.245 13.246 1.00 97.12 181 THR A CA 1
ATOM 1457 C C . THR A 1 181 ? -5.941 -1.080 12.300 1.00 97.12 181 THR A C 1
ATOM 1459 O O . THR A 1 181 ? -5.488 -1.100 11.161 1.00 97.12 181 THR A O 1
ATOM 1462 N N . ASP A 1 182 ? -6.633 -0.035 12.761 1.00 97.31 182 ASP A N 1
ATOM 1463 C CA . ASP A 1 182 ? -6.881 1.173 11.963 1.00 97.31 182 ASP A CA 1
ATOM 1464 C C . ASP A 1 182 ? -5.566 1.871 11.576 1.00 97.31 182 ASP A C 1
ATOM 1466 O O . ASP A 1 182 ? -5.402 2.318 10.440 1.00 97.31 182 ASP A O 1
ATOM 1470 N N . PHE A 1 183 ? -4.598 1.919 12.498 1.00 97.81 183 PHE A N 1
ATOM 1471 C CA . PHE A 1 183 ? -3.267 2.461 12.224 1.00 97.81 183 PHE A CA 1
ATOM 1472 C C . PHE A 1 183 ? -2.494 1.621 11.194 1.00 97.81 183 PHE A C 1
ATOM 1474 O O . PHE A 1 183 ? -1.914 2.179 10.264 1.00 97.81 183 PHE A O 1
ATOM 1481 N N . GLU A 1 184 ? -2.512 0.290 11.320 1.00 98.00 184 GLU A N 1
ATOM 1482 C CA . GLU A 1 184 ? -1.900 -0.624 10.343 1.00 98.00 184 GLU A CA 1
ATOM 1483 C C . GLU A 1 184 ? -2.521 -0.466 8.947 1.00 98.00 184 GLU A C 1
ATOM 1485 O O . GLU A 1 184 ? -1.805 -0.423 7.947 1.00 98.00 184 GLU A O 1
ATOM 1490 N N . VAL A 1 185 ? -3.847 -0.320 8.863 1.00 98.00 185 VAL A N 1
ATOM 1491 C CA . VAL A 1 185 ? -4.553 -0.092 7.593 1.00 98.00 185 VAL A CA 1
ATOM 1492 C C . VAL A 1 185 ? -4.122 1.221 6.939 1.00 98.00 185 VAL A C 1
ATOM 1494 O O . VAL A 1 185 ? -3.890 1.245 5.728 1.00 98.00 185 VAL A O 1
ATOM 1497 N N . GLU A 1 186 ? -3.983 2.307 7.704 1.00 98.12 186 GLU A N 1
ATOM 1498 C CA . GLU A 1 186 ? -3.539 3.587 7.140 1.00 98.12 186 GLU A CA 1
ATOM 1499 C C . GLU A 1 186 ? -2.074 3.525 6.678 1.00 98.12 186 GLU A C 1
ATOM 1501 O O . GLU A 1 186 ? -1.750 4.063 5.619 1.00 98.12 186 GLU A O 1
ATOM 1506 N N . LEU A 1 187 ? -1.203 2.802 7.395 1.00 97.81 187 LEU A N 1
ATOM 1507 C CA . LEU A 1 187 ? 0.168 2.542 6.940 1.00 97.81 187 LEU A CA 1
ATOM 1508 C C . LEU A 1 187 ? 0.190 1.799 5.600 1.00 97.81 187 LEU A C 1
ATOM 1510 O O . LEU A 1 187 ? 0.835 2.262 4.659 1.00 97.81 187 LEU A O 1
ATOM 1514 N N . TYR A 1 188 ? -0.565 0.705 5.469 1.00 98.06 188 TYR A N 1
ATOM 1515 C CA . TYR A 1 188 ? -0.624 -0.049 4.212 1.00 98.06 188 TYR A CA 1
ATOM 1516 C C . TYR A 1 188 ? -1.181 0.770 3.050 1.00 98.06 188 TYR A C 1
ATOM 1518 O O . TYR A 1 188 ? -0.779 0.588 1.902 1.00 98.06 188 TYR A O 1
ATOM 1526 N N . LYS A 1 189 ? -2.099 1.695 3.323 1.00 98.25 189 LYS A N 1
ATOM 1527 C CA . LYS A 1 189 ? -2.639 2.603 2.311 1.00 98.25 189 LYS A CA 1
ATOM 1528 C C . LYS A 1 189 ? -1.589 3.601 1.818 1.00 98.25 189 LYS A C 1
ATOM 1530 O O . LYS A 1 189 ? -1.539 3.864 0.618 1.00 98.25 189 LYS A O 1
ATOM 1535 N N . ILE A 1 190 ? -0.745 4.119 2.713 1.00 98.06 190 ILE A N 1
ATOM 1536 C CA . ILE A 1 190 ? 0.387 4.986 2.354 1.00 98.06 190 ILE A CA 1
ATOM 1537 C C . ILE A 1 190 ? 1.407 4.209 1.512 1.00 98.06 190 ILE A C 1
ATOM 1539 O O . ILE A 1 190 ? 1.822 4.697 0.461 1.00 98.06 190 ILE A O 1
ATOM 1543 N N . GLU A 1 191 ? 1.775 2.996 1.932 1.00 98.19 191 GLU A N 1
ATOM 1544 C CA . GLU A 1 191 ? 2.699 2.134 1.180 1.00 98.19 191 GLU A CA 1
ATOM 1545 C C . GLU A 1 191 ? 2.158 1.810 -0.217 1.00 98.19 191 GLU A C 1
ATOM 1547 O O . GLU A 1 191 ? 2.874 1.951 -1.206 1.00 98.19 191 GLU A O 1
ATOM 1552 N N . LEU A 1 192 ? 0.873 1.457 -0.320 1.00 97.75 192 LEU A N 1
ATOM 1553 C CA . LEU A 1 192 ? 0.222 1.180 -1.598 1.00 97.75 192 LEU A CA 1
ATOM 1554 C C . LEU A 1 192 ? 0.269 2.388 -2.541 1.00 97.75 192 LEU A C 1
ATOM 1556 O O . LEU A 1 192 ? 0.511 2.221 -3.734 1.00 97.75 192 LEU A O 1
ATOM 1560 N N . GLU A 1 193 ? 0.028 3.594 -2.028 1.00 98.06 193 GLU A N 1
ATOM 1561 C CA . GLU A 1 193 ? 0.080 4.810 -2.839 1.00 98.06 193 GLU A CA 1
ATOM 1562 C C . GLU A 1 193 ? 1.511 5.126 -3.299 1.00 98.06 193 GLU A C 1
ATOM 1564 O O . GLU A 1 193 ? 1.711 5.519 -4.448 1.00 98.06 193 GLU A O 1
ATOM 1569 N N . SER A 1 194 ? 2.515 4.866 -2.451 1.00 98.19 194 SER A N 1
ATOM 1570 C CA . SER A 1 194 ? 3.928 4.950 -2.841 1.00 98.19 194 SER A CA 1
ATOM 1571 C C . SER A 1 194 ? 4.260 3.966 -3.964 1.00 98.19 194 SER A C 1
ATOM 1573 O O . SER A 1 194 ? 4.828 4.364 -4.978 1.00 98.19 194 SER A O 1
ATOM 1575 N N . CYS A 1 195 ? 3.845 2.701 -3.837 1.00 97.56 195 CYS A N 1
ATOM 1576 C CA . CYS A 1 195 ? 4.088 1.683 -4.860 1.00 97.56 195 CYS A CA 1
ATOM 1577 C C . CYS A 1 195 ? 3.404 2.003 -6.195 1.00 97.56 195 CYS A C 1
ATOM 1579 O O . CYS A 1 195 ? 3.968 1.713 -7.246 1.00 97.56 195 CYS A O 1
ATOM 1581 N N . LYS A 1 196 ? 2.199 2.593 -6.185 1.00 98.19 196 LYS A N 1
ATOM 1582 C CA . LYS A 1 196 ? 1.549 3.045 -7.428 1.00 98.19 196 LYS A CA 1
ATOM 1583 C C . LYS A 1 196 ? 2.363 4.126 -8.120 1.00 98.19 196 LYS A C 1
ATOM 1585 O O . LYS A 1 196 ? 2.565 4.040 -9.321 1.00 98.19 196 LYS A O 1
ATOM 1590 N N . LYS A 1 197 ? 2.851 5.105 -7.357 1.00 98.25 197 LYS A N 1
ATOM 1591 C CA . LYS A 1 197 ? 3.673 6.179 -7.908 1.00 98.25 197 LYS A CA 1
ATOM 1592 C C . LYS A 1 197 ? 4.967 5.639 -8.519 1.00 98.25 197 LYS A C 1
ATOM 1594 O O . LYS A 1 197 ? 5.300 5.997 -9.638 1.00 98.25 197 LYS A O 1
ATOM 1599 N N . GLU A 1 198 ? 5.655 4.739 -7.817 1.00 98.12 198 GLU A N 1
ATOM 1600 C CA . GLU A 1 198 ? 6.856 4.078 -8.347 1.00 98.12 198 GLU A CA 1
ATOM 1601 C C . GLU A 1 198 ? 6.557 3.266 -9.616 1.00 98.12 198 GLU A C 1
ATOM 1603 O O . GLU A 1 198 ? 7.364 3.243 -10.542 1.00 98.12 198 GLU A O 1
ATOM 1608 N N . LEU A 1 199 ? 5.396 2.606 -9.682 1.00 98.19 199 LEU A N 1
ATOM 1609 C CA . LEU A 1 199 ? 4.965 1.888 -10.879 1.00 98.19 199 LEU A CA 1
ATOM 1610 C C . LEU A 1 199 ? 4.719 2.840 -12.058 1.00 98.19 199 LEU A C 1
ATOM 1612 O O . LEU A 1 199 ? 5.136 2.522 -13.170 1.00 98.19 199 LEU A O 1
ATOM 1616 N N . ASP A 1 200 ? 4.063 3.975 -11.822 1.00 98.25 200 ASP A N 1
ATOM 1617 C CA . ASP A 1 200 ? 3.823 4.996 -12.846 1.00 98.25 200 ASP A CA 1
ATOM 1618 C C . ASP A 1 200 ? 5.153 5.570 -13.369 1.00 98.25 200 ASP A C 1
ATOM 1620 O O . ASP A 1 200 ? 5.359 5.606 -14.581 1.00 98.25 200 ASP A O 1
ATOM 1624 N N . ASP A 1 201 ? 6.099 5.892 -12.477 1.00 98.19 201 ASP A N 1
ATOM 1625 C CA . ASP A 1 201 ? 7.441 6.367 -12.847 1.00 98.19 201 ASP A CA 1
ATOM 1626 C C . ASP A 1 201 ? 8.180 5.332 -13.733 1.00 98.19 201 ASP A C 1
ATOM 1628 O O . ASP A 1 201 ? 8.759 5.671 -14.767 1.00 98.19 201 ASP A O 1
ATOM 1632 N N . VAL A 1 202 ? 8.108 4.037 -13.388 1.00 98.19 202 VAL A N 1
ATOM 1633 C CA . VAL A 1 202 ? 8.712 2.952 -14.189 1.00 98.19 202 VAL A CA 1
ATOM 1634 C C . VAL A 1 202 ? 8.032 2.790 -15.554 1.00 98.19 202 VAL A C 1
ATOM 1636 O O . VAL A 1 202 ? 8.695 2.462 -16.543 1.00 98.19 202 VAL A O 1
ATOM 1639 N N . LEU A 1 203 ? 6.713 2.980 -15.633 1.00 98.19 203 LEU A N 1
ATOM 1640 C CA . LEU A 1 203 ? 5.983 2.925 -16.901 1.00 98.19 203 LEU A CA 1
ATOM 1641 C C . LEU A 1 203 ? 6.373 4.083 -17.825 1.00 98.19 203 LEU A C 1
ATOM 1643 O O . LEU A 1 203 ? 6.537 3.856 -19.029 1.00 98.19 203 LEU A O 1
ATOM 1647 N N . ASP A 1 204 ? 6.571 5.279 -17.275 1.00 98.25 204 ASP A N 1
ATOM 1648 C CA . ASP A 1 204 ? 7.051 6.447 -18.015 1.00 98.25 204 ASP A CA 1
ATOM 1649 C C . ASP A 1 204 ? 8.479 6.229 -18.544 1.00 98.25 204 ASP A C 1
ATOM 1651 O O . ASP A 1 204 ? 8.735 6.435 -19.737 1.00 98.25 204 ASP A O 1
ATOM 1655 N N . ASP A 1 205 ? 9.386 5.708 -17.711 1.00 98.19 205 ASP A N 1
ATOM 1656 C CA . ASP A 1 205 ? 10.752 5.347 -18.117 1.00 98.19 205 ASP A CA 1
ATOM 1657 C C . ASP A 1 205 ? 10.757 4.294 -19.237 1.00 98.19 205 ASP A C 1
ATOM 1659 O O . ASP A 1 205 ? 11.507 4.394 -20.217 1.00 98.19 205 ASP A O 1
ATOM 1663 N N . LEU A 1 206 ? 9.887 3.284 -19.134 1.00 97.62 206 LEU A N 1
ATOM 1664 C CA . LEU A 1 206 ? 9.750 2.239 -20.146 1.00 97.62 206 LEU A CA 1
ATOM 1665 C C . LEU A 1 206 ? 9.216 2.796 -21.474 1.00 97.62 206 LEU A C 1
ATOM 1667 O O . LEU A 1 206 ? 9.671 2.369 -22.541 1.00 97.62 206 LEU A O 1
ATOM 1671 N N . CYS A 1 207 ? 8.287 3.752 -21.427 1.00 97.25 207 CYS A N 1
ATOM 1672 C CA . CYS A 1 207 ? 7.821 4.460 -22.618 1.00 97.25 207 CYS A CA 1
ATOM 1673 C C . CYS A 1 207 ? 8.958 5.259 -23.266 1.00 97.25 207 CYS A C 1
ATOM 1675 O O . CYS A 1 207 ? 9.201 5.090 -24.463 1.00 97.25 207 CYS A O 1
ATOM 1677 N N . CYS A 1 208 ? 9.724 6.023 -22.482 1.00 97.50 208 CYS A N 1
ATOM 1678 C CA . CYS A 1 208 ? 10.877 6.777 -22.982 1.00 97.50 208 CYS A CA 1
ATOM 1679 C C . CYS A 1 208 ? 11.917 5.861 -23.647 1.00 97.50 208 CYS A C 1
ATOM 1681 O O . CYS A 1 208 ? 12.325 6.093 -24.784 1.00 97.50 208 CYS A O 1
ATOM 1683 N N . CYS A 1 209 ? 12.285 4.757 -22.992 1.00 96.75 209 CYS A N 1
ATOM 1684 C CA . CYS A 1 209 ? 13.216 3.770 -23.545 1.00 96.75 209 CYS A CA 1
ATOM 1685 C C . CYS A 1 209 ? 12.713 3.142 -24.855 1.00 96.75 209 CYS A C 1
ATOM 1687 O O . CYS A 1 209 ? 13.499 2.845 -25.761 1.00 96.75 209 CYS A O 1
ATOM 1689 N N . LYS A 1 210 ? 11.401 2.915 -24.978 1.00 97.69 210 LYS A N 1
ATOM 1690 C CA . LYS A 1 210 ? 10.798 2.378 -26.202 1.00 97.69 210 LYS A CA 1
ATOM 1691 C C . LYS A 1 210 ? 10.910 3.371 -27.361 1.00 97.69 210 LYS A C 1
ATOM 1693 O O . LYS A 1 210 ? 11.247 2.951 -28.471 1.00 97.69 210 LYS A O 1
ATOM 1698 N N . ASP A 1 211 ? 10.681 4.652 -27.101 1.00 97.75 211 ASP A N 1
ATOM 1699 C CA . ASP A 1 211 ? 10.793 5.717 -28.100 1.00 97.75 211 ASP A CA 1
ATOM 1700 C C . ASP A 1 211 ? 12.252 5.959 -28.514 1.00 97.75 211 ASP A C 1
ATOM 1702 O O . ASP A 1 211 ? 12.557 6.083 -29.706 1.00 97.75 211 ASP A O 1
ATOM 1706 N N . GLU A 1 212 ? 13.186 5.929 -27.560 1.00 98.06 212 GLU A N 1
ATOM 1707 C CA . GLU A 1 212 ? 14.624 5.981 -27.839 1.00 98.06 212 GLU A CA 1
ATOM 1708 C C . GLU A 1 212 ? 15.074 4.803 -28.706 1.00 98.06 212 GLU A C 1
ATOM 1710 O O . GLU A 1 212 ? 15.787 4.991 -29.696 1.00 98.06 212 GLU A O 1
ATOM 1715 N N . LYS A 1 213 ? 14.619 3.584 -28.386 1.00 97.75 213 LYS A N 1
ATOM 1716 C CA . LYS A 1 213 ? 14.904 2.392 -29.191 1.00 97.75 213 LYS A CA 1
ATOM 1717 C C . LYS A 1 213 ? 14.388 2.554 -30.620 1.00 97.75 213 LYS A C 1
ATOM 1719 O O . LYS A 1 213 ? 15.134 2.276 -31.557 1.00 97.75 213 LYS A O 1
ATOM 1724 N N . ALA A 1 214 ? 13.144 3.004 -30.793 1.00 97.69 214 ALA A N 1
ATOM 1725 C CA . ALA A 1 214 ? 12.563 3.229 -32.115 1.00 97.69 214 ALA A CA 1
ATOM 1726 C C . ALA A 1 214 ? 13.364 4.276 -32.908 1.00 97.69 214 ALA A C 1
ATOM 1728 O O . ALA A 1 214 ? 13.671 4.070 -34.082 1.00 97.69 214 ALA A O 1
ATOM 1729 N N . THR A 1 215 ? 13.781 5.358 -32.247 1.00 98.19 215 THR A N 1
ATOM 1730 C CA . THR A 1 215 ? 14.623 6.403 -32.846 1.00 98.19 215 THR A CA 1
ATOM 1731 C C . THR A 1 215 ? 15.972 5.840 -33.298 1.00 98.19 215 THR A C 1
ATOM 1733 O O . THR A 1 215 ? 16.379 6.039 -34.443 1.00 98.19 215 THR A O 1
ATOM 1736 N N . LYS A 1 216 ? 16.646 5.065 -32.440 1.00 97.56 216 LYS A N 1
ATOM 1737 C CA . LYS A 1 216 ? 17.928 4.421 -32.765 1.00 97.56 216 LYS A CA 1
ATOM 1738 C C . LYS A 1 216 ? 17.812 3.410 -33.899 1.00 97.56 216 LYS A C 1
ATOM 1740 O O . LYS A 1 216 ? 18.727 3.299 -34.711 1.00 97.56 216 LYS A O 1
ATOM 1745 N N . GLU A 1 217 ? 16.698 2.691 -33.987 1.00 98.12 217 GLU A N 1
ATOM 1746 C CA . GLU A 1 217 ? 16.436 1.756 -35.081 1.00 98.12 217 GLU A CA 1
ATOM 1747 C C . GLU A 1 217 ? 16.297 2.485 -36.429 1.00 98.12 217 GLU A C 1
ATOM 1749 O O . GLU A 1 217 ? 16.871 2.049 -37.430 1.00 98.12 217 GLU A O 1
ATOM 1754 N N . VAL A 1 218 ? 15.626 3.641 -36.452 1.00 98.12 218 VAL A N 1
ATOM 1755 C CA . VAL A 1 218 ? 15.544 4.508 -37.642 1.00 98.12 218 VAL A CA 1
ATOM 1756 C C . VAL A 1 218 ? 16.917 5.074 -38.022 1.00 98.12 218 VAL A C 1
ATOM 1758 O O . VAL A 1 218 ? 17.296 5.018 -39.196 1.00 98.12 218 VAL A O 1
ATOM 1761 N N . GLU A 1 219 ? 17.694 5.573 -37.055 1.00 97.94 219 GLU A N 1
ATOM 1762 C CA . GLU A 1 219 ? 19.062 6.060 -37.291 1.00 97.94 219 GLU A CA 1
ATOM 1763 C C . GLU A 1 219 ? 19.956 4.960 -37.879 1.00 97.94 219 GLU A C 1
ATOM 1765 O O . GLU A 1 219 ? 20.652 5.182 -38.871 1.00 97.94 219 GLU A O 1
ATOM 1770 N N . MET A 1 220 ? 19.902 3.752 -37.312 1.00 97.88 220 MET A N 1
ATOM 1771 C CA . MET A 1 220 ? 20.685 2.608 -37.776 1.00 97.88 220 MET A CA 1
ATOM 1772 C C . MET A 1 220 ? 20.316 2.208 -39.208 1.00 97.88 220 MET A C 1
ATOM 1774 O O . MET A 1 220 ? 21.210 1.966 -40.019 1.00 97.88 220 MET A O 1
ATOM 1778 N N . ASN A 1 221 ? 19.022 2.172 -39.539 1.00 97.25 221 ASN A N 1
ATOM 1779 C CA . ASN A 1 221 ? 18.570 1.896 -40.904 1.00 97.25 221 ASN A CA 1
ATOM 1780 C C . ASN A 1 221 ? 19.050 2.977 -41.882 1.00 97.25 221 ASN A C 1
ATOM 1782 O O . ASN A 1 221 ? 19.570 2.645 -42.941 1.00 97.25 221 ASN A O 1
ATOM 1786 N N . THR A 1 222 ? 18.989 4.251 -41.488 1.00 97.88 222 THR A N 1
ATOM 1787 C CA . THR A 1 222 ? 19.478 5.370 -42.310 1.00 97.88 222 THR A CA 1
ATOM 1788 C C . THR A 1 222 ? 20.981 5.262 -42.584 1.00 97.88 222 THR A C 1
ATOM 1790 O O . THR A 1 222 ? 21.428 5.432 -43.718 1.00 97.88 222 THR A O 1
ATOM 1793 N N . VAL A 1 223 ? 21.781 4.945 -41.559 1.00 97.56 223 VAL A N 1
ATOM 1794 C CA . VAL A 1 223 ? 23.231 4.733 -41.709 1.00 97.56 223 VAL A CA 1
ATOM 1795 C C . VAL A 1 223 ? 23.518 3.526 -42.596 1.00 97.56 223 VAL A C 1
ATOM 1797 O O . VAL A 1 223 ? 24.390 3.597 -43.461 1.00 97.56 223 VAL A O 1
ATOM 1800 N N . ARG A 1 224 ? 22.786 2.423 -42.410 1.00 97.81 224 ARG A N 1
ATOM 1801 C CA . ARG A 1 224 ? 22.931 1.221 -43.234 1.00 97.81 224 ARG A CA 1
ATOM 1802 C C . ARG A 1 224 ? 22.656 1.521 -44.704 1.00 97.81 224 ARG A C 1
ATOM 1804 O O . ARG A 1 224 ? 23.449 1.117 -45.548 1.00 97.81 224 ARG A O 1
ATOM 1811 N N . ASP A 1 225 ? 21.566 2.220 -45.000 1.00 97.56 225 ASP A N 1
ATOM 1812 C CA . ASP A 1 225 ? 21.176 2.537 -46.373 1.00 97.56 225 ASP A CA 1
ATOM 1813 C C . ASP A 1 225 ? 22.223 3.461 -47.026 1.00 97.56 225 ASP A C 1
ATOM 1815 O O . ASP A 1 225 ? 22.690 3.177 -48.127 1.00 97.56 225 ASP A O 1
ATOM 1819 N N . ARG A 1 226 ? 22.736 4.460 -46.292 1.00 97.69 226 ARG A N 1
ATOM 1820 C CA . ARG A 1 226 ? 23.855 5.300 -46.754 1.00 97.69 226 ARG A CA 1
ATOM 1821 C C . ARG A 1 226 ? 25.127 4.497 -47.055 1.00 97.69 226 ARG A C 1
ATOM 1823 O O . ARG A 1 226 ? 25.781 4.746 -48.064 1.00 97.69 226 ARG A O 1
ATOM 1830 N N . LEU A 1 227 ? 25.492 3.543 -46.196 1.00 97.06 227 LEU A N 1
ATOM 1831 C CA . LEU A 1 227 ? 26.663 2.686 -46.419 1.00 97.06 227 LEU A CA 1
ATOM 1832 C C . LEU A 1 227 ? 26.487 1.779 -47.643 1.00 97.06 227 LEU A C 1
ATOM 1834 O O . LEU A 1 227 ? 27.462 1.504 -48.344 1.00 97.06 227 LEU A O 1
ATOM 1838 N N . LEU A 1 228 ? 25.265 1.308 -47.908 1.00 97.56 228 LEU A N 1
ATOM 1839 C CA . LEU A 1 228 ? 24.961 0.535 -49.113 1.00 97.56 228 LEU A CA 1
ATOM 1840 C C . LEU A 1 228 ? 25.116 1.388 -50.376 1.00 97.56 228 LEU A C 1
ATOM 1842 O O . LEU A 1 228 ? 25.720 0.915 -51.340 1.00 97.56 228 LEU A O 1
ATOM 1846 N N . ASP A 1 229 ? 24.648 2.636 -50.353 1.00 97.56 229 ASP A N 1
ATOM 1847 C CA . ASP A 1 229 ? 24.812 3.575 -51.467 1.00 97.56 229 ASP A CA 1
ATOM 1848 C C . ASP A 1 229 ? 26.292 3.901 -51.721 1.00 97.56 229 ASP A C 1
ATOM 1850 O O . ASP A 1 229 ? 26.771 3.787 -52.851 1.00 97.56 229 ASP A O 1
ATOM 1854 N N . GLU A 1 230 ? 27.056 4.229 -50.672 1.00 97.19 230 GLU A N 1
ATOM 1855 C CA . GLU A 1 230 ? 28.500 4.490 -50.769 1.00 97.19 230 GLU A CA 1
ATOM 1856 C C . GLU A 1 230 ? 29.266 3.265 -51.305 1.00 97.19 230 GLU A C 1
ATOM 1858 O O . GLU A 1 230 ? 30.156 3.401 -52.151 1.00 97.19 230 GLU A O 1
ATOM 1863 N N . LEU A 1 231 ? 28.888 2.051 -50.887 1.00 97.12 231 LEU A N 1
ATOM 1864 C CA . LEU A 1 231 ? 29.472 0.808 -51.393 1.00 97.12 231 LEU A CA 1
ATOM 1865 C C . LEU A 1 231 ? 29.153 0.574 -52.878 1.00 97.12 231 LEU A C 1
ATOM 1867 O O . LEU A 1 231 ? 30.022 0.108 -53.620 1.00 97.12 231 LEU A O 1
ATOM 1871 N N . CYS A 1 232 ? 27.924 0.859 -53.315 1.00 96.50 232 CYS A N 1
ATOM 1872 C CA . CYS A 1 232 ? 27.530 0.765 -54.721 1.00 96.50 232 CYS A CA 1
ATOM 1873 C C . CYS A 1 232 ? 28.321 1.754 -55.583 1.00 96.50 232 CYS A C 1
ATOM 1875 O O . CYS A 1 232 ? 28.925 1.335 -56.573 1.00 96.50 232 CYS A O 1
ATOM 1877 N N . ASN A 1 233 ? 28.408 3.015 -55.155 1.00 97.06 233 ASN A N 1
ATOM 1878 C CA . ASN A 1 233 ? 29.171 4.053 -55.850 1.00 97.06 233 ASN A CA 1
ATOM 1879 C C . ASN A 1 233 ? 30.656 3.679 -55.953 1.00 97.06 233 ASN A C 1
ATOM 1881 O O . ASN A 1 233 ? 31.231 3.706 -57.038 1.00 97.06 233 ASN A O 1
ATOM 1885 N N . SER A 1 234 ? 31.266 3.224 -54.854 1.00 96.56 234 SER A N 1
ATOM 1886 C CA . SER A 1 234 ? 32.671 2.797 -54.849 1.00 96.56 234 SER A CA 1
ATOM 1887 C C . SER A 1 234 ? 32.929 1.603 -55.780 1.00 96.56 234 SER A C 1
ATOM 1889 O O . SER A 1 234 ? 33.959 1.542 -56.456 1.00 96.56 234 SER A O 1
ATOM 1891 N N . LYS A 1 235 ? 31.990 0.648 -55.868 1.00 97.06 235 LYS A N 1
ATOM 1892 C CA . LYS A 1 235 ? 32.079 -0.463 -56.832 1.00 97.06 235 LYS A CA 1
ATOM 1893 C C . LYS A 1 235 ? 32.001 0.027 -58.275 1.00 97.06 235 LYS A C 1
ATOM 1895 O O . LYS A 1 235 ? 32.746 -0.480 -59.113 1.00 97.06 235 LYS A O 1
ATOM 1900 N N . GLU A 1 236 ? 31.121 0.977 -58.569 1.00 97.25 236 GLU A N 1
ATOM 1901 C CA . GLU A 1 236 ? 30.997 1.557 -59.906 1.00 97.25 236 GLU A CA 1
ATOM 1902 C C . GLU A 1 236 ? 32.260 2.330 -60.305 1.00 97.25 236 GLU A C 1
ATOM 1904 O O . GLU A 1 236 ? 32.810 2.092 -61.381 1.00 97.25 236 GLU A O 1
ATOM 1909 N N . GLU A 1 237 ? 32.784 3.173 -59.412 1.00 97.06 237 GLU A N 1
ATOM 1910 C CA . GLU A 1 237 ? 34.058 3.873 -59.602 1.00 97.06 237 GLU A CA 1
ATOM 1911 C C . GLU A 1 237 ? 35.203 2.894 -59.860 1.00 97.06 237 GLU A C 1
ATOM 1913 O O . GLU A 1 237 ? 35.978 3.083 -60.798 1.00 97.06 237 GLU A O 1
ATOM 1918 N N . LYS A 1 238 ? 35.284 1.808 -59.081 1.00 97.44 238 LYS A N 1
ATOM 1919 C CA . LYS A 1 238 ? 36.281 0.754 -59.289 1.00 97.44 238 LYS A CA 1
ATOM 1920 C C . LYS A 1 238 ? 36.174 0.141 -60.687 1.00 97.44 238 LYS A C 1
ATOM 1922 O O . LYS A 1 238 ? 37.189 0.031 -61.369 1.00 97.44 238 LYS A O 1
ATOM 1927 N N . ILE A 1 239 ? 34.969 -0.228 -61.129 1.00 97.19 239 ILE A N 1
ATOM 1928 C CA . ILE A 1 239 ? 34.744 -0.791 -62.471 1.00 97.19 239 ILE A CA 1
ATOM 1929 C C . ILE A 1 239 ? 35.148 0.216 -63.557 1.00 97.19 239 ILE A C 1
ATOM 1931 O O . ILE A 1 239 ? 35.755 -0.166 -64.560 1.00 97.19 239 ILE A O 1
ATOM 1935 N N . ASN A 1 240 ? 34.827 1.498 -63.378 1.00 96.88 240 ASN A N 1
ATOM 1936 C CA . ASN A 1 240 ? 35.198 2.545 -64.326 1.00 96.88 240 ASN A CA 1
ATOM 1937 C C . ASN A 1 240 ? 36.719 2.735 -64.390 1.00 96.88 240 ASN A C 1
ATOM 1939 O O . ASN A 1 240 ? 37.275 2.745 -65.487 1.00 96.88 240 ASN A O 1
ATOM 1943 N N . MET A 1 241 ? 37.404 2.776 -63.244 1.00 97.00 241 MET A N 1
ATOM 1944 C CA . MET A 1 241 ? 38.868 2.840 -63.187 1.00 97.00 241 MET A CA 1
ATOM 1945 C C . MET A 1 241 ? 39.530 1.611 -63.822 1.00 97.00 241 MET A C 1
ATOM 1947 O O . MET A 1 241 ? 40.504 1.757 -64.555 1.00 97.00 241 MET A O 1
ATOM 1951 N N . GLU A 1 242 ? 39.003 0.404 -63.597 1.00 97.31 242 GLU A N 1
ATOM 1952 C CA . GLU A 1 242 ? 39.506 -0.823 -64.232 1.00 97.31 242 GLU A CA 1
ATOM 1953 C C . GLU A 1 242 ? 39.368 -0.764 -65.763 1.00 97.31 242 GLU A C 1
ATOM 1955 O O . GLU A 1 242 ? 40.309 -1.108 -66.482 1.00 97.31 242 GLU A O 1
ATOM 1960 N N . LYS A 1 243 ? 38.238 -0.261 -66.281 1.00 96.88 243 LYS A N 1
ATOM 1961 C CA . LYS A 1 243 ? 38.039 -0.041 -67.725 1.00 96.88 243 LYS A CA 1
ATOM 1962 C C . LYS A 1 243 ? 38.997 1.005 -68.291 1.00 96.88 243 LYS A C 1
ATOM 1964 O O . LYS A 1 243 ? 39.556 0.797 -69.368 1.00 96.88 243 LYS A O 1
ATOM 1969 N N . GLU A 1 244 ? 39.182 2.128 -67.599 1.00 97.19 244 GLU A N 1
ATOM 1970 C CA . GLU A 1 244 ? 40.131 3.164 -68.014 1.00 97.19 244 GLU A CA 1
ATOM 1971 C C . GLU A 1 244 ? 41.561 2.627 -68.045 1.00 97.19 244 GLU A C 1
ATOM 1973 O O . GLU A 1 244 ? 42.275 2.844 -69.026 1.00 97.19 244 GLU A O 1
ATOM 1978 N N . LEU A 1 245 ? 41.960 1.876 -67.016 1.00 97.06 245 LEU A N 1
ATOM 1979 C CA . LEU A 1 245 ? 43.274 1.249 -66.930 1.00 97.06 245 LEU A CA 1
ATOM 1980 C C . LEU A 1 245 ? 43.484 0.252 -68.074 1.00 97.06 245 LEU A C 1
ATOM 1982 O O . LEU A 1 245 ? 44.531 0.298 -68.720 1.00 97.06 245 LEU A O 1
ATOM 1986 N N . GLN A 1 246 ? 42.485 -0.580 -68.387 1.00 96.88 246 GLN A N 1
ATOM 1987 C CA . GLN A 1 246 ? 42.545 -1.498 -69.526 1.00 96.88 246 GLN A CA 1
ATOM 1988 C C . GLN A 1 246 ? 42.685 -0.747 -70.858 1.00 96.88 246 GLN A C 1
ATOM 1990 O O . GLN A 1 246 ? 43.564 -1.065 -71.653 1.00 96.88 246 GLN A O 1
ATOM 1995 N N . ASN A 1 247 ? 41.896 0.308 -71.084 1.00 97.50 247 ASN A N 1
ATOM 1996 C CA . ASN A 1 247 ? 41.998 1.127 -72.296 1.00 97.50 247 ASN A CA 1
ATOM 1997 C C . ASN A 1 247 ? 43.386 1.781 -72.420 1.00 97.50 247 ASN A C 1
ATOM 1999 O O . ASN A 1 247 ? 43.998 1.772 -73.488 1.00 97.50 247 ASN A O 1
ATOM 2003 N N . LYS A 1 248 ? 43.935 2.313 -71.320 1.00 96.69 248 LYS A N 1
ATOM 2004 C CA . LYS A 1 248 ? 45.301 2.859 -71.304 1.00 96.69 248 LYS A CA 1
ATOM 2005 C C . LYS A 1 248 ? 46.345 1.785 -71.595 1.00 96.69 248 LYS A C 1
ATOM 2007 O O . LYS A 1 248 ? 47.280 2.051 -72.348 1.00 96.69 248 LYS A O 1
ATOM 2012 N N . HIS A 1 249 ? 46.177 0.583 -71.053 1.00 97.38 249 HIS A N 1
ATOM 2013 C CA . HIS A 1 249 ? 47.046 -0.553 -71.339 1.00 97.38 249 HIS A CA 1
ATOM 2014 C C . HIS A 1 249 ? 47.014 -0.947 -72.826 1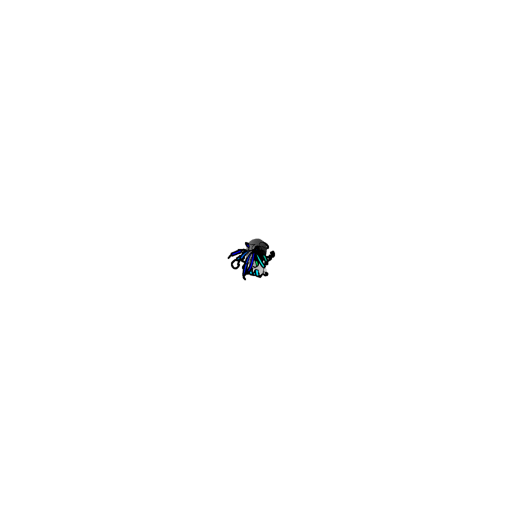.00 97.38 249 HIS A C 1
ATOM 2016 O O . HIS A 1 249 ? 48.070 -1.135 -73.435 1.00 97.38 249 HIS A O 1
ATOM 2022 N N . ASP A 1 250 ? 45.830 -0.983 -73.437 1.00 96.38 250 ASP A N 1
ATOM 2023 C CA . ASP A 1 250 ? 45.653 -1.285 -74.861 1.00 96.38 250 ASP A CA 1
ATOM 2024 C C . ASP A 1 250 ? 46.271 -0.189 -75.751 1.00 96.38 250 ASP A C 1
ATOM 2026 O O . ASP A 1 250 ? 46.973 -0.488 -76.722 1.00 96.38 250 ASP A O 1
ATOM 2030 N N . GLN A 1 251 ? 46.090 1.090 -75.391 1.00 97.00 251 GLN A N 1
ATOM 2031 C CA . GLN A 1 251 ? 46.728 2.228 -76.067 1.00 97.00 251 GLN A CA 1
ATOM 2032 C C . GLN A 1 251 ? 48.256 2.125 -76.021 1.00 97.00 251 GLN A C 1
ATOM 2034 O O . GLN A 1 251 ? 48.913 2.268 -77.054 1.00 97.00 251 GLN A O 1
ATOM 2039 N N . ILE A 1 252 ? 48.824 1.843 -74.843 1.00 96.19 252 ILE A N 1
ATOM 2040 C CA . ILE A 1 252 ? 50.270 1.652 -74.667 1.00 96.19 252 I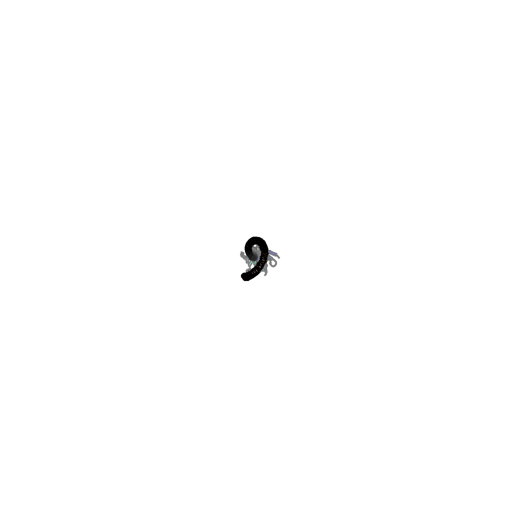LE A CA 1
ATOM 2041 C C . ILE A 1 252 ? 50.758 0.477 -75.517 1.00 96.19 252 ILE A C 1
ATOM 2043 O O . ILE A 1 252 ? 51.752 0.613 -76.228 1.00 96.19 252 ILE A O 1
ATOM 2047 N N . SER A 1 253 ? 50.047 -0.651 -75.502 1.00 96.19 253 SER A N 1
ATOM 2048 C CA . SER A 1 253 ? 50.399 -1.842 -76.285 1.00 96.19 253 SER A CA 1
ATOM 2049 C C . SER A 1 253 ? 50.384 -1.577 -77.795 1.00 96.19 253 SER A C 1
ATOM 2051 O O . SER A 1 253 ? 51.289 -2.010 -78.517 1.00 96.19 253 SER A O 1
ATOM 2053 N N . SER A 1 254 ? 49.403 -0.808 -78.275 1.00 96.88 254 SER A N 1
ATOM 2054 C CA . SER A 1 254 ? 49.298 -0.386 -79.676 1.00 96.88 254 SER A CA 1
ATOM 2055 C C . SER A 1 254 ? 50.446 0.545 -80.082 1.00 96.88 254 SER A C 1
ATOM 2057 O O . SER A 1 254 ? 51.117 0.309 -81.092 1.00 96.88 254 SER A O 1
ATOM 2059 N N . ILE A 1 255 ? 50.749 1.555 -79.254 1.00 96.44 255 ILE A N 1
ATOM 2060 C CA . ILE A 1 255 ? 51.890 2.458 -79.466 1.00 96.44 255 ILE A CA 1
ATOM 2061 C C . ILE A 1 255 ? 53.193 1.661 -79.501 1.00 96.44 255 ILE A C 1
ATOM 2063 O O . ILE A 1 255 ? 53.996 1.849 -80.414 1.00 96.44 255 ILE A O 1
ATOM 2067 N N . ASN A 1 256 ? 53.393 0.750 -78.548 1.00 96.31 256 ASN A N 1
ATOM 2068 C CA . ASN A 1 256 ? 54.602 -0.059 -78.460 1.00 96.31 256 ASN A CA 1
ATOM 2069 C C . ASN A 1 256 ? 54.783 -0.938 -79.709 1.00 96.31 256 ASN A C 1
ATOM 2071 O O . ASN A 1 256 ? 55.871 -0.997 -80.276 1.00 96.31 256 ASN A O 1
ATOM 2075 N N . SER A 1 257 ? 53.699 -1.542 -80.204 1.00 95.75 257 SER A N 1
ATOM 2076 C CA . SER A 1 257 ? 53.704 -2.329 -81.446 1.00 95.75 257 SER A CA 1
ATOM 2077 C C . SER A 1 257 ? 54.046 -1.474 -82.676 1.00 95.75 257 SER A C 1
ATOM 2079 O O . SER A 1 257 ? 54.844 -1.882 -83.527 1.00 95.75 257 SER A O 1
ATOM 2081 N N . SER A 1 258 ? 53.491 -0.259 -82.762 1.00 97.06 258 SER A N 1
ATOM 2082 C CA . SER A 1 258 ? 53.798 0.694 -83.837 1.00 97.06 258 SER A CA 1
ATOM 2083 C C . SER A 1 258 ? 55.252 1.172 -83.782 1.00 97.06 258 SER A C 1
ATOM 2085 O O . SER A 1 258 ? 55.927 1.188 -84.813 1.00 97.06 258 SER A O 1
ATOM 2087 N N . LEU A 1 259 ? 55.765 1.501 -82.591 1.00 95.56 259 LEU A N 1
ATOM 2088 C CA . LEU A 1 259 ? 57.169 1.860 -82.385 1.00 95.56 259 LEU A CA 1
ATOM 2089 C C . LEU A 1 259 ? 58.100 0.712 -82.767 1.00 95.56 259 LEU A C 1
ATOM 2091 O O . LEU A 1 259 ? 59.073 0.951 -83.473 1.00 95.56 259 LEU A O 1
ATOM 2095 N N . HIS A 1 260 ? 57.786 -0.523 -82.376 1.00 95.69 260 HIS A N 1
ATOM 2096 C CA . HIS A 1 260 ? 58.596 -1.685 -82.731 1.00 95.69 260 HIS A CA 1
ATOM 2097 C C . HIS A 1 260 ? 58.646 -1.905 -84.251 1.00 95.69 260 HIS A C 1
ATOM 2099 O O . HIS A 1 260 ? 59.716 -2.139 -84.813 1.00 95.69 260 HIS A O 1
ATOM 2105 N N . THR A 1 261 ? 57.510 -1.731 -84.935 1.00 95.94 261 THR A N 1
ATOM 2106 C CA . THR A 1 261 ? 57.427 -1.801 -86.404 1.00 95.94 261 THR A CA 1
ATOM 2107 C C . THR A 1 261 ? 58.267 -0.705 -87.063 1.00 95.94 261 THR A C 1
ATOM 2109 O O . THR A 1 261 ? 59.109 -1.004 -87.908 1.00 95.94 261 THR A O 1
ATOM 2112 N N . LYS A 1 262 ? 58.111 0.555 -86.631 1.00 96.62 262 LYS A N 1
ATOM 2113 C CA . LYS A 1 262 ? 58.909 1.685 -87.135 1.00 96.62 262 LYS A CA 1
ATOM 2114 C C . LYS A 1 262 ? 60.400 1.505 -86.871 1.00 96.62 262 LYS A C 1
ATOM 2116 O O . LYS A 1 262 ? 61.207 1.822 -87.738 1.00 96.62 262 LYS A O 1
ATOM 2121 N N . ASN A 1 263 ? 60.772 0.997 -85.699 1.00 96.31 263 ASN A N 1
ATOM 2122 C CA . ASN A 1 263 ? 62.167 0.741 -85.360 1.00 96.31 263 ASN A CA 1
ATOM 2123 C C . ASN A 1 263 ? 62.768 -0.307 -86.304 1.00 96.31 263 ASN A C 1
ATOM 2125 O O . ASN A 1 263 ? 63.827 -0.074 -86.875 1.00 96.31 263 ASN A O 1
ATOM 2129 N N . ARG A 1 264 ? 62.039 -1.395 -86.579 1.00 96.44 264 ARG A N 1
ATOM 2130 C CA . ARG A 1 264 ? 62.449 -2.411 -87.559 1.00 96.44 264 ARG A CA 1
ATOM 2131 C C . ARG A 1 264 ? 62.579 -1.845 -88.977 1.00 96.44 264 ARG A C 1
ATOM 2133 O O . ARG A 1 264 ? 63.513 -2.189 -89.696 1.00 96.44 264 ARG A O 1
ATOM 2140 N N . GLU A 1 265 ? 61.664 -0.972 -89.400 1.00 96.38 265 GLU A N 1
ATOM 2141 C CA . GLU A 1 265 ? 61.774 -0.270 -90.687 1.00 96.38 265 GLU A CA 1
ATOM 2142 C C . GLU A 1 265 ? 63.017 0.625 -90.759 1.00 96.38 265 GLU A C 1
ATOM 2144 O O . GLU A 1 265 ? 63.699 0.647 -91.786 1.00 96.38 265 GLU A O 1
ATOM 2149 N N . LEU A 1 266 ? 63.316 1.362 -89.684 1.00 96.56 266 LEU A N 1
ATOM 2150 C CA . LEU A 1 266 ? 64.506 2.206 -89.589 1.00 96.56 266 LEU A CA 1
ATOM 2151 C C . LEU A 1 266 ? 65.790 1.372 -89.600 1.00 96.56 266 LEU A C 1
ATOM 2153 O O . LEU A 1 266 ? 66.706 1.722 -90.335 1.00 96.56 266 LEU A O 1
ATOM 2157 N N . GLU A 1 267 ? 65.836 0.253 -88.876 1.00 96.44 267 GLU A N 1
ATOM 2158 C CA . GLU A 1 267 ? 66.955 -0.699 -88.901 1.00 96.44 267 GLU A CA 1
ATOM 2159 C C . GLU A 1 267 ? 67.193 -1.257 -90.313 1.00 96.44 267 GLU A C 1
ATOM 2161 O O . GLU A 1 267 ? 68.328 -1.283 -90.787 1.00 96.44 267 GLU A O 1
ATOM 2166 N N . MET A 1 268 ? 66.132 -1.638 -91.038 1.00 96.06 268 MET A N 1
ATOM 2167 C CA . MET A 1 268 ? 66.252 -2.094 -92.431 1.00 96.06 268 MET A CA 1
ATOM 2168 C C . MET A 1 268 ? 66.754 -0.987 -93.368 1.00 96.06 268 MET A C 1
ATOM 2170 O O . MET A 1 268 ? 67.588 -1.247 -94.238 1.00 96.06 268 MET A O 1
ATOM 2174 N N . LYS A 1 269 ? 66.266 0.252 -93.205 1.00 97.06 269 LYS A N 1
ATOM 2175 C CA . LYS A 1 269 ? 66.736 1.411 -93.984 1.00 97.06 269 LYS A CA 1
ATOM 2176 C C . LYS A 1 269 ? 68.197 1.732 -93.691 1.00 97.06 269 LYS A C 1
ATOM 2178 O O . LYS A 1 269 ? 68.937 2.003 -94.632 1.00 97.06 269 LYS A O 1
ATOM 2183 N N . LEU A 1 270 ? 68.597 1.688 -92.421 1.00 96.50 270 LEU A N 1
ATOM 2184 C CA . LEU A 1 270 ? 69.975 1.900 -91.994 1.00 96.50 270 LEU A CA 1
ATOM 2185 C C . LEU A 1 270 ? 70.891 0.864 -92.645 1.00 96.50 270 LEU A C 1
ATOM 2187 O O . LEU A 1 270 ? 71.823 1.251 -93.338 1.00 96.50 270 LEU A O 1
ATOM 2191 N N . LYS A 1 271 ? 70.543 -0.424 -92.549 1.00 96.38 271 LYS A N 1
ATOM 2192 C CA . LYS A 1 271 ? 71.295 -1.506 -93.193 1.00 96.38 271 LYS A CA 1
ATOM 2193 C C . LYS A 1 271 ? 71.410 -1.320 -94.710 1.00 96.38 271 LYS A C 1
ATOM 2195 O O . LYS A 1 271 ? 72.486 -1.455 -95.274 1.00 96.38 271 LYS A O 1
ATOM 2200 N N . SER A 1 272 ? 70.321 -0.938 -95.383 1.00 96.88 272 SER A N 1
ATOM 2201 C CA . SER A 1 272 ? 70.358 -0.655 -96.825 1.00 96.88 272 SER A CA 1
ATOM 2202 C C . SER A 1 272 ? 71.256 0.538 -97.181 1.00 96.88 272 SER A C 1
ATOM 2204 O O . SER A 1 272 ? 71.880 0.535 -98.243 1.00 96.88 272 SER A O 1
ATOM 2206 N N . LEU A 1 273 ? 71.309 1.572 -96.334 1.00 95.88 273 LEU A N 1
ATOM 2207 C CA . LEU A 1 273 ? 72.222 2.702 -96.513 1.00 95.88 273 LEU A CA 1
ATOM 2208 C C . LEU A 1 273 ? 73.675 2.298 -96.266 1.00 95.88 273 LEU A C 1
ATOM 2210 O O . LEU A 1 273 ? 74.535 2.721 -97.033 1.00 95.88 273 LEU A O 1
ATOM 2214 N N . GLU A 1 274 ? 73.940 1.473 -95.253 1.00 96.19 274 GLU A N 1
ATOM 2215 C CA . GLU A 1 274 ? 75.261 0.892 -94.993 1.00 96.19 274 GLU A CA 1
ATOM 2216 C C . GLU A 1 274 ? 75.741 0.071 -96.199 1.00 96.19 274 GLU A C 1
ATOM 2218 O O . GLU A 1 274 ? 76.832 0.329 -96.700 1.00 96.19 274 GLU A O 1
ATOM 2223 N N . ASP A 1 275 ? 74.895 -0.810 -96.749 1.00 95.56 275 ASP A N 1
ATOM 2224 C CA . ASP A 1 275 ? 75.203 -1.606 -97.947 1.00 95.56 275 ASP A CA 1
ATOM 2225 C C . ASP A 1 275 ? 75.528 -0.711 -99.160 1.00 95.56 275 ASP A C 1
ATOM 2227 O O . ASP A 1 275 ? 76.519 -0.925 -99.863 1.00 95.56 275 ASP A O 1
ATOM 2231 N N . LYS A 1 276 ? 74.720 0.335 -99.399 1.00 95.81 276 LYS A N 1
ATOM 2232 C CA . LYS A 1 276 ? 74.969 1.321 -100.468 1.00 95.81 276 LYS A CA 1
ATOM 2233 C C . LYS A 1 276 ? 76.266 2.088 -100.248 1.00 95.81 276 LYS A C 1
ATOM 2235 O O . LYS A 1 276 ? 76.997 2.329 -101.202 1.00 95.81 276 LYS A O 1
ATOM 2240 N N . HIS A 1 277 ? 76.545 2.492 -99.014 1.00 95.62 277 HIS A N 1
ATOM 2241 C CA . HIS A 1 277 ? 77.770 3.199 -98.673 1.00 95.62 277 HIS A CA 1
ATOM 2242 C C . HIS A 1 277 ? 78.999 2.306 -98.888 1.00 95.62 277 HIS A C 1
ATOM 2244 O O . HIS A 1 277 ? 79.972 2.761 -99.482 1.00 95.62 277 HIS A O 1
ATOM 2250 N N . SER A 1 278 ? 78.944 1.032 -98.489 1.00 95.19 278 SER A N 1
ATOM 2251 C CA . SER A 1 278 ? 79.991 0.047 -98.780 1.00 95.19 278 SER A CA 1
ATOM 2252 C C . SER A 1 278 ? 80.198 -0.153 -100.283 1.00 95.19 278 SER A C 1
ATOM 2254 O O . SER A 1 278 ? 81.343 -0.200 -100.730 1.00 95.19 278 SER A O 1
ATOM 2256 N N . LEU A 1 279 ? 79.119 -0.207 -101.075 1.00 96.00 279 LEU A N 1
ATOM 2257 C CA . LEU A 1 279 ? 79.206 -0.281 -102.538 1.00 96.00 279 LEU A CA 1
ATOM 2258 C C . LEU A 1 279 ? 79.881 0.965 -103.131 1.00 96.00 279 LEU A C 1
ATOM 2260 O O . LEU A 1 279 ? 80.814 0.831 -103.915 1.00 96.00 279 LEU A O 1
ATOM 2264 N N . ILE A 1 280 ? 79.469 2.165 -102.710 1.00 94.88 280 ILE A N 1
ATOM 2265 C CA . ILE A 1 280 ? 80.080 3.429 -103.151 1.00 94.88 280 ILE A CA 1
ATOM 2266 C C . ILE A 1 280 ? 81.559 3.481 -102.759 1.00 94.88 280 ILE A C 1
ATOM 2268 O O . ILE A 1 280 ? 82.387 3.897 -103.563 1.00 94.88 280 ILE A O 1
ATOM 2272 N N . GLN A 1 281 ? 81.921 3.056 -101.544 1.00 95.31 281 GLN A N 1
ATOM 2273 C CA . GLN A 1 281 ? 83.323 2.981 -101.127 1.00 95.31 281 GLN A CA 1
ATOM 2274 C C . GLN A 1 281 ? 84.133 2.021 -102.004 1.00 95.31 281 GLN A C 1
ATOM 2276 O O . GLN A 1 281 ? 85.262 2.346 -102.370 1.00 95.31 281 GLN A O 1
ATOM 2281 N N . PHE A 1 282 ? 83.564 0.867 -102.363 1.00 94.56 282 PHE A N 1
ATOM 2282 C CA . PHE A 1 282 ? 84.194 -0.091 -103.268 1.00 94.56 282 PHE A CA 1
ATOM 2283 C C . PHE A 1 282 ? 84.385 0.492 -104.677 1.00 94.56 282 PHE A C 1
ATOM 2285 O O . PHE A 1 282 ? 85.492 0.449 -105.213 1.00 94.56 282 PHE A O 1
ATOM 2292 N N . GLU A 1 283 ? 83.342 1.092 -105.258 1.00 94.50 283 GLU A N 1
ATOM 2293 C CA . GLU A 1 283 ? 83.405 1.763 -106.564 1.00 94.50 283 GLU A CA 1
ATOM 2294 C C . GLU A 1 283 ? 84.413 2.919 -106.562 1.00 94.50 283 GLU A C 1
ATOM 2296 O O . GLU A 1 283 ? 85.200 3.060 -107.501 1.00 94.50 283 GLU A O 1
ATOM 2301 N N . LEU A 1 284 ? 84.445 3.718 -105.490 1.00 94.44 284 LEU A N 1
ATOM 2302 C CA . LEU A 1 284 ? 85.410 4.800 -105.306 1.00 94.44 284 LEU A CA 1
ATOM 2303 C C . LEU A 1 284 ? 86.843 4.262 -105.268 1.00 94.44 284 LEU A C 1
ATOM 2305 O O . LEU A 1 284 ? 87.716 4.830 -105.922 1.00 94.44 284 LEU A O 1
ATOM 2309 N N . HIS A 1 285 ? 87.092 3.167 -104.540 1.00 92.00 285 HIS A N 1
ATOM 2310 C CA . HIS A 1 285 ? 88.412 2.538 -104.496 1.00 92.00 285 HIS A CA 1
ATOM 2311 C C . HIS A 1 285 ? 88.817 1.992 -105.867 1.00 92.00 285 HIS A C 1
ATOM 2313 O O . HIS A 1 285 ? 89.907 2.300 -106.335 1.00 92.00 285 HIS A O 1
ATOM 2319 N N . SER A 1 286 ? 87.915 1.291 -106.559 1.00 93.56 286 SER A N 1
ATOM 2320 C CA . SER A 1 286 ? 88.162 0.790 -107.915 1.00 93.56 286 SER A CA 1
ATOM 2321 C C . SER A 1 286 ? 88.453 1.920 -108.905 1.00 93.56 286 SER A C 1
ATOM 2323 O O . SER A 1 286 ? 89.333 1.785 -109.752 1.00 93.56 286 SER A O 1
ATOM 2325 N N . THR A 1 287 ? 87.721 3.033 -108.821 1.00 92.06 287 THR A N 1
ATOM 2326 C CA . THR A 1 287 ? 87.933 4.199 -109.691 1.00 92.06 287 THR A CA 1
ATOM 2327 C C . THR A 1 287 ? 89.267 4.871 -109.375 1.00 92.06 287 THR A C 1
ATOM 2329 O O . THR A 1 287 ? 89.985 5.279 -110.285 1.00 92.06 287 THR A O 1
ATOM 2332 N N . LYS A 1 288 ? 89.633 4.946 -108.090 1.00 94.06 288 LYS A N 1
ATOM 2333 C CA . LYS A 1 288 ? 90.936 5.448 -107.645 1.00 94.06 288 LYS A CA 1
ATOM 2334 C C . LYS A 1 288 ? 92.081 4.584 -108.183 1.00 94.06 288 LYS A C 1
ATOM 2336 O O . LYS A 1 288 ? 93.029 5.139 -108.727 1.00 94.06 288 LYS A O 1
ATOM 2341 N N . ASP A 1 289 ? 91.967 3.259 -108.117 1.00 92.25 289 ASP A N 1
ATOM 2342 C CA . ASP A 1 289 ? 92.978 2.326 -108.636 1.00 92.25 289 ASP A CA 1
ATOM 2343 C C . ASP A 1 289 ? 93.112 2.430 -110.169 1.00 92.25 289 ASP A C 1
ATOM 2345 O O . ASP A 1 289 ? 94.218 2.427 -110.720 1.00 92.25 289 ASP A O 1
ATOM 2349 N N . GLN A 1 290 ? 91.986 2.584 -110.881 1.00 91.69 290 GLN A N 1
ATOM 2350 C CA . GLN A 1 290 ? 91.975 2.863 -112.322 1.00 91.69 290 GLN A CA 1
ATOM 2351 C C . GLN A 1 290 ? 92.646 4.201 -112.647 1.00 91.69 290 GLN A C 1
ATOM 2353 O O . GLN A 1 290 ? 93.457 4.267 -113.570 1.00 91.69 290 GLN A O 1
ATOM 2358 N N . GLN A 1 291 ? 92.343 5.259 -111.889 1.00 91.19 291 GLN A N 1
ATOM 2359 C CA . GLN A 1 291 ? 92.974 6.569 -112.041 1.00 91.19 291 GLN A CA 1
ATOM 2360 C C . GLN A 1 291 ? 94.484 6.488 -111.792 1.00 91.19 291 GLN A C 1
ATOM 2362 O O . GLN A 1 291 ? 95.254 7.089 -112.537 1.00 91.19 291 GLN A O 1
ATOM 2367 N N . GLU A 1 292 ? 94.923 5.742 -110.780 1.00 90.38 292 GLU A N 1
ATOM 2368 C CA . GLU A 1 292 ? 96.338 5.549 -110.458 1.00 90.38 292 GLU A CA 1
ATOM 2369 C C . GLU A 1 292 ? 97.065 4.771 -111.567 1.00 90.38 292 GLU A C 1
ATOM 2371 O O . GLU A 1 292 ? 98.149 5.169 -111.995 1.00 90.38 292 GLU A O 1
ATOM 2376 N N . THR A 1 293 ? 96.418 3.745 -112.131 1.00 89.38 293 THR A N 1
ATOM 2377 C CA . THR A 1 293 ? 96.906 3.005 -113.307 1.00 89.38 293 THR A CA 1
ATOM 2378 C C . THR A 1 293 ? 97.018 3.905 -114.539 1.00 89.38 293 THR A C 1
ATOM 2380 O O . THR A 1 293 ? 98.053 3.920 -115.201 1.00 89.38 293 THR A O 1
ATOM 2383 N N . LEU A 1 294 ? 95.984 4.694 -114.845 1.00 90.44 294 LEU A N 1
ATOM 2384 C CA . LEU A 1 294 ? 96.003 5.646 -115.960 1.00 90.44 294 LEU A CA 1
ATOM 2385 C C . LEU A 1 294 ? 97.064 6.731 -115.764 1.00 90.44 294 LEU A C 1
ATOM 2387 O O . LEU A 1 294 ? 97.753 7.080 -116.715 1.00 90.44 294 LEU A O 1
ATOM 2391 N N . SER A 1 295 ? 97.221 7.236 -114.539 1.00 89.38 295 SER A N 1
ATOM 2392 C CA . SER A 1 295 ? 98.259 8.204 -114.172 1.00 89.38 295 SER A CA 1
ATOM 2393 C C . SER A 1 295 ? 99.661 7.622 -114.373 1.00 89.38 295 SER A C 1
ATOM 2395 O O . SER A 1 295 ? 100.537 8.286 -114.926 1.00 89.38 295 SER A O 1
ATOM 2397 N N . LYS A 1 296 ? 99.869 6.351 -114.006 1.00 89.50 296 LYS A N 1
ATOM 2398 C CA . LYS A 1 296 ? 101.114 5.626 -114.280 1.00 89.50 296 LYS A CA 1
ATOM 2399 C C . LYS A 1 296 ? 101.361 5.471 -115.783 1.00 89.50 296 LYS A C 1
ATOM 2401 O O . LYS A 1 296 ? 102.443 5.814 -116.245 1.00 89.50 296 LYS A O 1
ATOM 2406 N N . ASN A 1 297 ? 100.356 5.038 -116.544 1.00 88.50 297 ASN A N 1
ATOM 2407 C CA . ASN A 1 297 ? 100.451 4.912 -118.001 1.00 88.50 297 ASN A CA 1
ATOM 2408 C C . ASN A 1 297 ? 100.744 6.262 -118.677 1.00 88.50 297 ASN A C 1
ATOM 2410 O O . ASN A 1 297 ? 101.503 6.310 -119.638 1.00 88.50 297 ASN A O 1
ATOM 2414 N N . LEU A 1 298 ? 100.161 7.361 -118.181 1.00 85.62 298 LEU A N 1
ATOM 2415 C CA . LEU A 1 298 ? 100.449 8.719 -118.649 1.00 85.62 298 LEU A CA 1
ATOM 2416 C C . LEU A 1 298 ? 101.909 9.098 -118.405 1.00 85.62 298 LEU A C 1
ATOM 2418 O O . LEU A 1 298 ? 102.550 9.584 -119.326 1.00 85.62 298 LEU A O 1
ATOM 2422 N N . LYS A 1 299 ? 102.455 8.816 -117.217 1.00 85.62 299 LYS A N 1
ATOM 2423 C CA . LYS A 1 299 ? 103.884 9.029 -116.939 1.00 85.62 299 LYS A CA 1
ATOM 2424 C C . LYS A 1 299 ? 104.787 8.189 -117.840 1.00 85.62 299 LYS A C 1
ATOM 2426 O O . LYS A 1 299 ? 105.763 8.707 -118.363 1.00 85.62 299 LYS A O 1
ATOM 2431 N N . GLU A 1 300 ? 104.460 6.917 -118.063 1.00 83.50 300 GLU A N 1
ATOM 2432 C CA . GLU A 1 300 ? 105.204 6.052 -118.995 1.00 83.50 300 GLU A CA 1
ATOM 2433 C C . GLU A 1 300 ? 105.138 6.589 -120.443 1.00 83.50 300 GLU A C 1
ATOM 2435 O O . GLU A 1 300 ? 106.128 6.559 -121.181 1.00 83.50 300 GLU A O 1
ATOM 2440 N N . LEU A 1 301 ? 103.989 7.138 -120.853 1.00 80.88 301 LEU A N 1
ATOM 2441 C CA . LEU A 1 301 ? 103.820 7.849 -122.125 1.00 80.88 301 LEU A CA 1
ATOM 2442 C C . LEU A 1 301 ? 104.657 9.133 -122.189 1.00 80.88 301 LEU A C 1
ATOM 2444 O O . LEU A 1 301 ? 105.311 9.382 -123.196 1.00 80.88 301 LEU A O 1
ATOM 2448 N N . GLU A 1 302 ? 104.681 9.931 -121.123 1.00 81.75 302 GLU A N 1
ATOM 2449 C CA . GLU A 1 302 ? 105.519 11.131 -121.023 1.00 81.75 302 GLU A CA 1
ATOM 2450 C C . GLU A 1 302 ? 107.016 10.779 -121.094 1.00 81.75 302 GLU A C 1
ATOM 2452 O O . GLU A 1 302 ? 107.774 11.448 -121.800 1.00 81.75 302 GLU A O 1
ATOM 2457 N N . GLU A 1 303 ? 107.454 9.696 -120.445 1.00 77.44 303 GLU A N 1
ATOM 2458 C CA . GLU A 1 303 ? 108.831 9.188 -120.513 1.00 77.44 303 GLU A CA 1
ATOM 2459 C C . GLU A 1 303 ? 109.192 8.652 -121.912 1.00 77.44 303 GLU A C 1
ATOM 2461 O O . GLU A 1 303 ? 110.296 8.891 -122.417 1.00 77.44 303 GLU A O 1
ATOM 2466 N N . THR A 1 304 ? 108.270 7.958 -122.586 1.00 75.50 304 THR A N 1
ATOM 2467 C CA . THR A 1 304 ? 108.476 7.497 -123.972 1.00 75.50 304 THR A CA 1
ATOM 2468 C C . THR A 1 304 ? 108.498 8.651 -124.972 1.00 75.50 304 THR A C 1
ATOM 2470 O O . THR A 1 304 ? 109.349 8.651 -125.862 1.00 75.50 304 THR A O 1
ATOM 2473 N N . LEU A 1 305 ? 107.660 9.679 -124.798 1.00 71.94 305 LEU A N 1
ATOM 2474 C CA . LEU A 1 305 ? 107.733 10.908 -125.594 1.00 71.94 305 LEU A CA 1
ATOM 2475 C C . LEU A 1 305 ? 109.077 11.616 -125.388 1.00 71.94 305 LEU A C 1
ATOM 2477 O O . LEU A 1 305 ? 109.787 11.878 -126.360 1.00 71.94 305 LEU A O 1
ATOM 2481 N N . SER A 1 306 ? 109.481 11.803 -124.129 1.00 70.81 306 SER A N 1
ATOM 2482 C CA . SER A 1 306 ? 110.746 12.456 -123.764 1.00 70.81 306 SER A CA 1
ATOM 2483 C C . SER A 1 306 ? 111.978 11.697 -124.279 1.00 70.81 306 SER A C 1
ATOM 2485 O O . SER A 1 306 ? 112.993 12.299 -124.621 1.00 70.81 306 SER A O 1
ATOM 2487 N N . SER A 1 307 ? 111.908 10.366 -124.379 1.00 63.59 307 SER A N 1
ATOM 2488 C CA . SER A 1 307 ? 112.976 9.540 -124.966 1.00 63.59 307 SER A CA 1
ATOM 2489 C C . SER A 1 307 ? 112.919 9.447 -126.498 1.00 63.59 307 SER A C 1
ATOM 2491 O O . SER A 1 307 ? 113.945 9.176 -127.130 1.00 63.59 307 SER A O 1
ATOM 2493 N N . SER A 1 308 ? 111.765 9.716 -127.114 1.00 58.16 308 SER A N 1
ATOM 2494 C CA . SER A 1 308 ? 111.615 9.819 -128.571 1.00 58.16 308 SER A CA 1
ATOM 2495 C C . SER A 1 308 ? 112.076 11.170 -129.136 1.00 58.16 308 SER A C 1
ATOM 2497 O O . SER A 1 308 ? 112.647 11.194 -130.227 1.00 58.16 308 SER A O 1
ATOM 2499 N N . GLU A 1 309 ? 111.974 12.262 -128.369 1.00 55.72 309 GLU A N 1
ATOM 2500 C CA . GLU A 1 309 ? 112.520 13.579 -128.745 1.00 55.72 309 GLU A CA 1
ATOM 2501 C C . GLU A 1 309 ? 114.062 13.603 -128.793 1.00 55.72 309 GLU A C 1
ATOM 2503 O O . GLU A 1 309 ? 114.646 14.396 -129.522 1.00 55.72 309 GLU A O 1
ATOM 2508 N N . ILE A 1 310 ? 114.753 12.663 -128.136 1.00 53.94 310 ILE A N 1
ATOM 2509 C CA . ILE A 1 310 ? 116.227 12.565 -128.174 1.00 53.94 310 ILE A CA 1
ATOM 2510 C C . ILE A 1 310 ? 116.746 11.857 -129.452 1.00 53.94 310 ILE A C 1
ATOM 2512 O O . ILE A 1 310 ? 117.948 11.848 -129.720 1.00 53.94 310 ILE A O 1
ATOM 2516 N N . LYS A 1 311 ? 115.874 11.277 -130.295 1.00 49.31 311 LYS A N 1
ATOM 2517 C CA . LYS A 1 311 ? 116.284 10.560 -131.526 1.00 49.31 311 LYS A CA 1
ATOM 2518 C C . LYS A 1 311 ? 116.030 11.302 -132.841 1.00 49.31 311 LYS A C 1
ATOM 2520 O O . LYS A 1 311 ? 116.400 10.768 -133.885 1.00 49.31 311 LYS A O 1
ATOM 2525 N N . VAL A 1 312 ? 115.469 12.512 -132.816 1.00 48.62 312 VAL A N 1
ATOM 2526 C CA . VAL A 1 312 ? 115.156 13.291 -134.029 1.00 48.62 312 VAL A CA 1
ATOM 2527 C C . VAL A 1 312 ? 115.818 14.670 -133.974 1.00 48.62 312 VAL A C 1
ATOM 2529 O O . VAL A 1 312 ? 115.150 15.687 -134.006 1.00 48.62 312 VAL A O 1
ATOM 2532 N N . GLU A 1 313 ? 117.146 14.689 -133.867 1.00 42.41 313 GLU A N 1
ATOM 2533 C CA . GLU A 1 313 ? 118.011 15.710 -134.483 1.00 42.41 313 GLU A CA 1
ATOM 2534 C C . GLU A 1 313 ? 119.460 15.197 -134.436 1.00 42.41 313 GLU A C 1
ATOM 2536 O O . GLU A 1 313 ? 120.251 15.467 -133.531 1.00 42.41 313 GLU A O 1
ATOM 2541 N N . LYS A 1 314 ? 119.772 14.347 -135.414 1.00 36.06 314 LYS A N 1
ATOM 2542 C CA . LYS A 1 314 ? 121.124 13.996 -135.837 1.00 36.06 314 LYS A CA 1
ATOM 2543 C C . LYS A 1 314 ? 121.176 14.100 -137.351 1.00 36.06 314 LYS A C 1
ATOM 2545 O O . LYS A 1 314 ? 120.174 13.686 -137.977 1.00 36.06 314 LYS A O 1
#

pLDDT: mean 83.75, std 15.02, range [36.06, 98.25]

Sequence (314 aa):
MVVYNLDETPDVFITPIYMNNEFVYEMAFVEGEENIKRIRSTDLRTDKLMIYGSEVKQSMLKRLYESLIIKPKTVIFVNCNCACYVVVVGKVYKPIYNVIFDWYSFGVIVPNSVNDLLTKQVEKLEKAVENSKQQSELAKIEVESTKASHKASNDEVNELKKVQNELGLKVQKAYEKVALTDFEVELYKIELESCKKELDDVLDDLCCCKDEKATKEVEMNTVRDRLLDELCNSKEEKINMEKELQNKHDQISSINSSLHTKNRELEMKLKSLEDKHSLIQFELHSTKDQQETLSKNLKELEETLSSSEIKVEK